Protein AF-A0ABD6E7C5-F1 (afdb_monomer_lite)

pLDDT: mean 85.45, std 11.45, range [43.0, 96.0]

Structure (mmCIF, N/CA/C/O backbone):
data_AF-A0ABD6E7C5-F1
#
_entry.id   AF-A0ABD6E7C5-F1
#
loop_
_atom_site.group_PDB
_atom_site.id
_atom_site.type_symbol
_atom_site.label_atom_id
_atom_site.label_alt_id
_atom_site.label_comp_id
_atom_site.label_asym_id
_atom_site.label_entity_id
_atom_site.label_seq_id
_atom_site.pdbx_PDB_ins_code
_atom_site.Cartn_x
_atom_site.Cartn_y
_at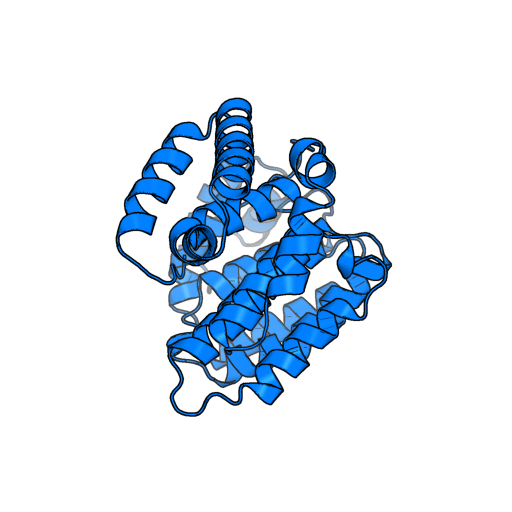om_site.Cartn_z
_atom_site.occupancy
_atom_site.B_iso_or_equiv
_atom_site.auth_seq_id
_atom_site.auth_comp_id
_atom_site.auth_asym_id
_atom_site.auth_atom_id
_atom_site.pdbx_PDB_model_num
ATOM 1 N N . MET A 1 1 ? -11.500 -7.403 33.275 1.00 66.25 1 MET A N 1
ATOM 2 C CA . MET A 1 1 ? -11.845 -7.637 31.857 1.00 66.25 1 MET A CA 1
ATOM 3 C C . MET A 1 1 ? -12.220 -6.287 31.273 1.00 66.25 1 MET A C 1
ATOM 5 O O . MET A 1 1 ? -13.078 -5.639 31.858 1.00 66.25 1 MET A O 1
ATOM 9 N N . ILE A 1 2 ? -11.518 -5.816 30.239 1.00 83.69 2 ILE A N 1
ATOM 10 C CA . ILE A 1 2 ? -11.800 -4.509 29.623 1.00 83.69 2 ILE A CA 1
ATOM 11 C C . ILE A 1 2 ? -13.129 -4.581 28.869 1.00 83.69 2 ILE A C 1
ATOM 13 O O . ILE A 1 2 ? -13.372 -5.558 28.162 1.00 83.69 2 ILE A O 1
ATOM 17 N N . GLN A 1 3 ? -14.016 -3.606 29.058 1.00 89.62 3 GLN A N 1
ATOM 18 C CA . GLN A 1 3 ? -15.333 -3.615 28.412 1.00 89.62 3 GLN A CA 1
ATOM 19 C C . GLN A 1 3 ? -15.229 -3.114 26.969 1.00 89.62 3 GLN A C 1
ATOM 21 O O . GLN A 1 3 ? -14.504 -2.162 26.701 1.00 89.62 3 GLN A O 1
ATOM 26 N N . TYR A 1 4 ? -15.993 -3.706 26.047 1.00 87.31 4 TYR A N 1
ATOM 27 C CA . TYR A 1 4 ? -15.977 -3.327 24.626 1.00 87.31 4 TYR A CA 1
ATOM 28 C C . TYR A 1 4 ? -16.257 -1.829 24.407 1.00 87.31 4 TYR A C 1
ATOM 30 O O . TYR A 1 4 ? -15.576 -1.182 23.614 1.00 87.31 4 TYR A O 1
ATOM 38 N N . GLN A 1 5 ? -17.187 -1.243 25.175 1.00 89.25 5 GLN A N 1
ATOM 39 C CA . GLN A 1 5 ? -17.447 0.199 25.091 1.00 89.25 5 GLN A CA 1
ATOM 40 C C . GLN A 1 5 ? -16.299 1.064 25.594 1.00 89.25 5 GLN A C 1
ATOM 42 O O . GLN A 1 5 ? -16.010 2.097 25.003 1.00 89.25 5 GLN A O 1
ATOM 47 N N . GLN A 1 6 ? -15.592 0.612 26.628 1.00 90.56 6 GLN A N 1
ATOM 48 C CA . GLN A 1 6 ? -14.407 1.312 27.107 1.00 90.56 6 GLN A CA 1
ATOM 49 C C . GLN A 1 6 ? -13.325 1.347 26.019 1.00 90.56 6 GLN A C 1
ATOM 51 O O . GLN A 1 6 ? -12.716 2.388 25.798 1.00 90.56 6 GLN A O 1
ATOM 56 N N . VAL A 1 7 ? -13.139 0.247 25.276 1.00 90.94 7 VAL A N 1
ATOM 57 C CA . VAL A 1 7 ? -12.218 0.223 24.127 1.00 90.94 7 VAL A CA 1
ATOM 58 C C . VAL A 1 7 ? -12.672 1.211 23.050 1.00 90.94 7 VAL A C 1
ATOM 60 O O . VAL A 1 7 ? -11.862 1.993 22.553 1.00 90.94 7 VAL A O 1
ATOM 63 N N . LYS A 1 8 ? -13.971 1.225 22.721 1.00 91.94 8 LYS A N 1
ATOM 64 C CA . LYS A 1 8 ? -14.558 2.138 21.727 1.00 91.94 8 LYS A CA 1
ATOM 65 C C . LYS A 1 8 ? -14.333 3.610 22.090 1.00 91.94 8 LYS A C 1
ATOM 67 O O . LYS A 1 8 ? -13.959 4.399 21.224 1.00 91.94 8 LYS A O 1
ATOM 72 N N . GLU A 1 9 ? -14.539 3.979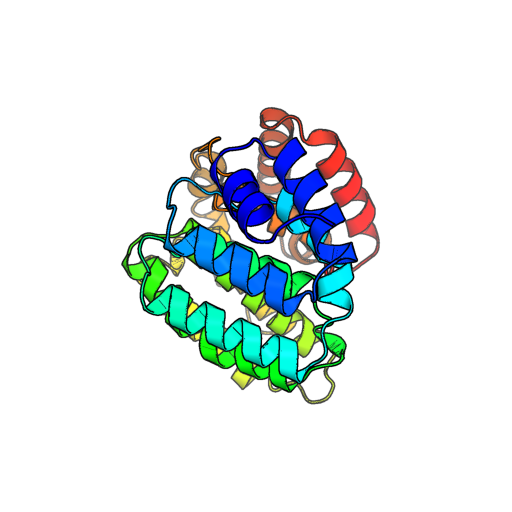 23.351 1.00 91.75 9 GLU A N 1
ATOM 73 C CA . GLU A 1 9 ? -14.336 5.344 23.852 1.00 91.75 9 GLU A CA 1
ATOM 74 C C . GLU A 1 9 ? -12.858 5.745 23.861 1.00 91.75 9 GLU A C 1
ATOM 76 O O . GLU A 1 9 ? -12.522 6.823 23.368 1.00 91.75 9 GLU A O 1
ATOM 81 N N . THR A 1 10 ? -11.963 4.866 24.328 1.00 91.19 10 THR A N 1
ATOM 82 C CA . THR A 1 10 ? -10.516 5.127 24.310 1.00 91.19 10 THR A CA 1
ATOM 83 C C . THR A 1 10 ? -9.999 5.326 22.887 1.00 91.19 10 THR A C 1
ATOM 85 O O . THR A 1 10 ? -9.254 6.269 22.628 1.00 91.19 10 THR A O 1
ATOM 88 N N . LEU A 1 11 ? -10.436 4.493 21.935 1.00 89.94 11 LEU A N 1
ATOM 89 C CA . LEU A 1 11 ? -10.052 4.643 20.529 1.00 89.94 11 LEU A CA 1
ATOM 90 C C . LEU A 1 11 ? -10.459 5.999 19.943 1.00 89.94 11 LEU A C 1
ATOM 92 O O . LEU A 1 11 ? -9.758 6.522 19.082 1.00 89.94 11 LEU A O 1
ATOM 96 N N . ARG A 1 12 ? -11.567 6.582 20.405 1.00 89.19 12 ARG A N 1
ATOM 97 C CA . ARG A 1 12 ? -12.085 7.858 19.892 1.00 89.19 12 ARG A CA 1
ATOM 98 C C . ARG A 1 12 ? -11.368 9.071 20.438 1.00 89.19 12 ARG A C 1
ATOM 100 O O . ARG A 1 12 ? -11.102 9.998 19.680 1.00 89.19 12 ARG A O 1
ATOM 107 N N . ASN A 1 13 ? -11.155 9.078 21.746 1.00 88.56 13 ASN A N 1
ATOM 108 C CA . ASN A 1 13 ? -10.950 10.321 22.479 1.00 88.56 13 ASN A CA 1
ATOM 109 C C . ASN A 1 13 ? -9.519 10.491 22.982 1.00 88.56 13 ASN A C 1
ATOM 111 O O . ASN A 1 13 ? -9.119 11.614 23.273 1.00 88.56 13 ASN A O 1
ATOM 115 N N . GLU A 1 14 ? -8.756 9.403 23.069 1.00 89.81 14 GLU A N 1
ATOM 116 C CA . GLU A 1 14 ? -7.440 9.425 23.700 1.00 89.81 14 GLU A CA 1
ATOM 117 C C . GLU A 1 14 ? -6.297 9.566 22.683 1.00 89.81 14 GLU A C 1
ATOM 119 O O . GLU A 1 14 ? -6.472 9.450 21.462 1.00 89.81 14 GLU A O 1
ATOM 124 N N . ASP A 1 15 ? -5.095 9.827 23.195 1.00 88.31 15 ASP A N 1
ATOM 125 C CA . ASP A 1 15 ? -3.871 9.859 22.396 1.00 88.31 15 ASP A CA 1
ATOM 126 C C . ASP A 1 15 ? -3.418 8.455 21.940 1.00 88.31 15 A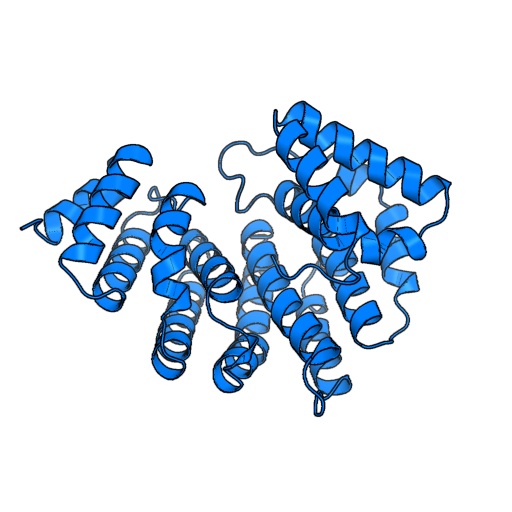SP A C 1
ATOM 128 O O . ASP A 1 15 ? -3.949 7.418 22.348 1.00 88.31 15 ASP A O 1
ATOM 132 N N . ASP A 1 16 ? -2.416 8.411 21.062 1.00 86.50 16 ASP A N 1
ATOM 133 C CA . ASP A 1 16 ? -1.900 7.158 20.505 1.00 86.50 16 ASP A CA 1
ATOM 134 C C . ASP A 1 16 ? -1.320 6.213 21.562 1.00 86.50 16 ASP A C 1
ATOM 136 O O . ASP A 1 16 ? -1.442 4.999 21.410 1.00 86.50 16 ASP A O 1
ATOM 140 N N . PHE A 1 17 ? -0.721 6.734 22.638 1.00 89.31 17 PHE A N 1
ATOM 141 C CA . PHE A 1 17 ? -0.162 5.901 23.702 1.00 89.31 17 PHE A CA 1
ATOM 142 C C . PHE A 1 17 ? -1.269 5.097 24.391 1.00 89.31 17 PHE A C 1
ATOM 144 O O . PHE A 1 17 ? -1.190 3.868 24.471 1.00 89.31 17 PHE A O 1
ATOM 151 N N . HIS A 1 18 ? -2.347 5.772 24.785 1.00 91.44 18 HIS A N 1
ATOM 152 C CA . HIS A 1 18 ? -3.490 5.136 25.432 1.00 91.44 18 HIS A CA 1
ATOM 153 C C . HIS A 1 18 ? -4.258 4.213 24.476 1.00 91.44 18 HIS A C 1
ATOM 155 O O . HIS A 1 18 ? -4.684 3.126 24.878 1.00 91.44 18 HIS A O 1
ATOM 161 N N . LYS A 1 19 ? -4.390 4.579 23.191 1.00 92.62 19 LYS A N 1
ATOM 162 C CA . LYS A 1 19 ? -4.963 3.690 22.162 1.00 92.62 19 LYS A CA 1
ATOM 163 C C . LYS A 1 19 ? -4.179 2.386 22.040 1.00 92.62 19 LYS A C 1
ATOM 165 O O . LYS A 1 19 ? -4.786 1.317 22.014 1.00 92.62 19 LYS A O 1
ATOM 170 N N . MET A 1 20 ? -2.849 2.462 21.976 1.00 91.62 20 MET A N 1
ATOM 171 C CA . MET A 1 20 ? -1.980 1.287 21.858 1.00 91.62 20 MET A CA 1
ATOM 172 C C . MET A 1 20 ? -2.075 0.376 23.086 1.00 91.62 20 MET A C 1
ATOM 174 O O . MET A 1 20 ? -2.207 -0.843 22.939 1.00 91.62 20 MET A O 1
ATOM 178 N N . GLU A 1 21 ? -2.043 0.945 24.294 1.00 90.81 21 GLU A N 1
ATOM 179 C CA . GLU A 1 21 ? -2.194 0.173 25.532 1.00 90.81 21 GLU A CA 1
ATOM 180 C C . GLU A 1 21 ? -3.561 -0.527 25.578 1.00 90.81 21 GLU A C 1
ATOM 182 O O . GLU A 1 21 ? -3.647 -1.736 25.819 1.00 90.81 21 GLU A O 1
ATOM 187 N N . CYS A 1 22 ? -4.625 0.209 25.251 1.00 92.06 22 CYS A N 1
ATOM 188 C CA . CYS A 1 22 ? -5.987 -0.306 25.221 1.00 92.06 22 CYS A CA 1
ATOM 189 C C . CYS A 1 22 ? -6.161 -1.432 24.192 1.00 92.06 22 CYS A C 1
ATOM 191 O O . CYS A 1 22 ? -6.685 -2.491 24.537 1.00 92.06 22 CYS A O 1
ATOM 193 N N . LEU A 1 23 ? -5.655 -1.266 22.965 1.00 91.75 23 LEU A N 1
ATOM 194 C CA . LEU A 1 23 ? -5.685 -2.315 21.940 1.00 91.75 23 LEU A CA 1
ATOM 195 C C . LEU A 1 23 ? -4.896 -3.553 22.362 1.00 91.75 23 LEU A C 1
ATOM 197 O O . LEU A 1 23 ? -5.373 -4.669 22.185 1.00 91.75 23 LEU A O 1
ATOM 201 N N . THR A 1 24 ? -3.727 -3.377 22.978 1.00 90.81 24 THR A N 1
ATOM 202 C CA . THR A 1 24 ? -2.912 -4.497 23.470 1.00 90.81 24 THR A CA 1
ATOM 203 C C . THR A 1 24 ? -3.651 -5.302 24.543 1.00 90.81 24 THR A C 1
ATOM 205 O O . THR A 1 24 ? -3.559 -6.530 24.582 1.00 90.81 24 THR A O 1
ATOM 208 N N . LEU A 1 25 ? -4.399 -4.632 25.423 1.00 91.00 25 LEU A N 1
ATOM 209 C CA . LEU A 1 25 ? -5.252 -5.296 26.410 1.00 91.00 25 LEU A CA 1
ATOM 210 C C . LEU A 1 25 ? -6.479 -5.948 25.762 1.00 91.00 25 LEU A C 1
ATOM 212 O O . LEU A 1 25 ? -6.845 -7.062 26.136 1.00 91.00 25 LEU A O 1
ATOM 216 N N . ALA A 1 26 ? -7.096 -5.282 24.787 1.00 92.12 26 ALA A N 1
ATOM 217 C CA . ALA A 1 26 ? -8.281 -5.770 24.095 1.00 92.12 26 ALA A CA 1
ATOM 218 C C . ALA A 1 26 ? -7.981 -7.026 23.258 1.00 92.12 26 ALA A C 1
ATOM 220 O O . ALA A 1 26 ? -8.743 -7.986 23.321 1.00 92.12 26 ALA A O 1
ATOM 221 N N . LEU A 1 27 ? -6.831 -7.086 22.580 1.00 91.12 27 LEU A N 1
ATOM 222 C CA . LEU A 1 27 ? -6.371 -8.265 21.832 1.00 91.12 27 LEU A CA 1
ATOM 223 C C . LEU A 1 27 ? -6.147 -9.504 22.715 1.00 91.12 27 LEU A C 1
ATOM 225 O O . LEU A 1 27 ? -6.232 -10.626 22.233 1.00 91.12 27 LEU A O 1
ATOM 229 N N . LYS A 1 28 ? -5.896 -9.328 24.019 1.00 91.38 28 LYS A N 1
ATOM 230 C CA . LYS A 1 28 ? -5.818 -10.450 24.976 1.00 91.38 28 LYS A CA 1
ATOM 231 C C . LYS A 1 28 ? -7.195 -10.953 25.418 1.00 91.38 28 LYS A C 1
ATOM 233 O O . LYS A 1 28 ? -7.282 -12.030 26.002 1.00 91.38 28 LYS A O 1
ATOM 238 N N . ALA A 1 29 ? -8.242 -10.155 25.222 1.00 90.31 29 ALA A N 1
ATOM 239 C CA . ALA A 1 29 ? -9.584 -10.402 25.744 1.00 90.31 29 ALA A CA 1
ATOM 240 C C . ALA A 1 29 ? -10.614 -10.757 24.659 1.00 90.31 29 ALA A C 1
ATOM 242 O O . ALA A 1 29 ? -11.603 -11.417 24.971 1.00 90.31 29 ALA A O 1
ATOM 243 N N . TYR A 1 30 ? -10.393 -10.329 23.416 1.00 90.75 30 TYR A N 1
ATOM 244 C CA . TYR A 1 30 ? -11.320 -10.472 22.294 1.00 90.75 30 TYR A CA 1
ATOM 245 C C . TYR A 1 30 ? -10.628 -11.093 21.081 1.00 90.75 30 TYR A C 1
ATOM 247 O O . TYR A 1 30 ? -9.400 -11.105 20.994 1.00 90.75 30 TYR A O 1
ATOM 255 N N . SER A 1 31 ? -11.415 -11.596 20.126 1.00 88.81 31 SER A N 1
ATOM 256 C CA . SER A 1 31 ? -10.851 -12.059 18.860 1.00 88.81 31 SER A CA 1
ATOM 257 C C . SER A 1 31 ? -10.359 -10.873 18.025 1.00 88.81 31 SER A C 1
ATOM 259 O O . SER A 1 31 ? -10.907 -9.771 18.100 1.00 88.81 31 SER A O 1
ATOM 261 N N . LEU A 1 32 ? -9.350 -11.097 17.177 1.00 88.69 32 LEU A N 1
ATOM 262 C CA . LEU A 1 32 ? -8.866 -10.071 16.250 1.00 88.69 32 LEU A CA 1
ATOM 263 C C . LEU A 1 32 ? -9.997 -9.526 15.365 1.00 88.69 32 LEU A C 1
ATOM 265 O O . LEU A 1 32 ? -10.043 -8.329 15.103 1.00 88.69 32 LEU A O 1
ATOM 269 N N . THR A 1 33 ? -10.920 -10.381 14.918 1.00 88.25 33 THR A N 1
ATOM 270 C CA . THR A 1 33 ? -12.052 -9.965 14.080 1.00 88.25 33 THR A CA 1
ATOM 271 C C . THR A 1 33 ? -12.955 -8.970 14.805 1.00 88.25 33 THR A C 1
ATOM 273 O O . THR A 1 33 ? -13.321 -7.963 14.205 1.00 88.25 33 THR A O 1
ATOM 276 N N . ASP A 1 34 ? -13.236 -9.187 16.094 1.00 90.62 34 ASP A N 1
ATOM 277 C CA . ASP A 1 34 ? -14.036 -8.254 16.900 1.00 90.62 34 ASP A CA 1
ATOM 278 C C . ASP A 1 34 ? -13.320 -6.906 17.066 1.00 90.62 34 ASP A C 1
ATOM 280 O O . ASP A 1 34 ? -13.933 -5.847 16.955 1.00 90.62 34 ASP A O 1
ATOM 284 N N . ILE A 1 35 ? -12.000 -6.928 17.282 1.00 92.25 35 ILE A N 1
ATOM 285 C CA . ILE A 1 35 ? -11.194 -5.705 17.398 1.00 92.25 35 ILE A CA 1
ATOM 286 C C . ILE A 1 35 ? -11.140 -4.939 16.073 1.00 92.25 35 ILE A C 1
ATOM 288 O O . ILE A 1 35 ? -11.260 -3.714 16.064 1.00 92.25 35 ILE A O 1
ATOM 292 N N . LEU A 1 36 ? -10.989 -5.635 14.945 1.00 91.62 36 LEU A N 1
ATOM 293 C CA . LEU A 1 36 ? -11.014 -5.012 13.622 1.00 91.62 36 LEU A CA 1
ATOM 294 C C . LEU A 1 36 ? -12.382 -4.393 13.331 1.00 91.62 36 LEU A C 1
ATOM 296 O O . LEU A 1 36 ? -12.444 -3.272 12.830 1.00 91.62 36 LEU A O 1
ATOM 300 N N . ASP A 1 37 ? -13.466 -5.077 13.691 1.00 91.19 37 ASP A N 1
ATOM 301 C CA . ASP A 1 37 ? -14.821 -4.554 13.547 1.00 91.19 37 ASP A CA 1
ATOM 302 C C . ASP A 1 37 ? -15.051 -3.307 14.405 1.00 91.19 37 ASP A C 1
ATOM 304 O O . ASP A 1 37 ? -15.617 -2.331 13.910 1.00 91.19 37 ASP A O 1
ATOM 308 N N . LEU A 1 38 ? -14.507 -3.274 15.623 1.00 92.38 38 LEU A N 1
ATOM 309 C CA . LEU A 1 38 ? -14.527 -2.086 16.470 1.00 92.38 38 LEU A CA 1
ATOM 310 C C . LEU A 1 38 ? -13.748 -0.913 15.861 1.00 92.38 38 LEU A C 1
ATOM 312 O O . LEU A 1 38 ? -14.235 0.217 15.846 1.00 92.38 38 LEU A O 1
ATOM 316 N N . ILE A 1 39 ? -12.544 -1.159 15.337 1.00 92.56 39 ILE A N 1
ATOM 317 C CA . ILE A 1 39 ? -11.729 -0.121 14.684 1.00 92.56 39 ILE A CA 1
ATOM 318 C C . ILE A 1 39 ? -12.471 0.460 13.476 1.00 92.56 39 ILE A C 1
ATOM 320 O O . ILE A 1 39 ? -12.457 1.677 13.266 1.00 92.56 39 ILE A O 1
ATOM 324 N N . ILE A 1 40 ? -13.138 -0.387 12.689 1.00 91.94 40 ILE A N 1
ATOM 325 C CA . ILE A 1 40 ? -13.965 0.035 11.553 1.00 91.94 40 ILE A CA 1
ATOM 326 C C . ILE A 1 40 ? -15.146 0.876 12.036 1.00 91.94 40 ILE A C 1
ATOM 328 O O . ILE A 1 40 ? -15.376 1.956 11.499 1.00 91.94 40 ILE A O 1
ATOM 332 N N . GLU A 1 41 ? -15.877 0.406 13.045 1.00 91.81 41 GLU A N 1
ATOM 333 C CA . GLU A 1 41 ? -17.025 1.103 13.628 1.00 91.81 41 GLU A CA 1
ATOM 334 C C . GLU A 1 41 ? -16.625 2.504 14.111 1.00 91.81 41 GLU A C 1
ATOM 336 O O . GLU A 1 41 ? -17.251 3.502 13.751 1.00 91.81 41 GLU A O 1
ATOM 341 N N . VAL A 1 42 ? -15.509 2.612 14.840 1.00 91.75 42 VAL A N 1
ATOM 342 C CA . VAL A 1 42 ? -14.955 3.902 15.269 1.00 91.75 42 VAL A CA 1
ATOM 343 C C . VAL A 1 42 ? -14.531 4.763 14.077 1.00 91.75 42 VAL A C 1
ATOM 345 O O . VAL A 1 42 ? -14.814 5.958 14.081 1.00 91.75 42 VAL A O 1
ATOM 348 N N . SER A 1 43 ? -13.914 4.178 13.048 1.00 90.88 43 SER A N 1
ATOM 349 C CA . SER A 1 43 ? -13.491 4.903 11.839 1.00 90.88 43 SER A CA 1
ATOM 350 C C . SER A 1 43 ? -14.656 5.465 11.029 1.00 90.88 43 SER A C 1
ATOM 352 O O . SER A 1 43 ? -14.511 6.508 10.399 1.00 90.88 43 SER A O 1
ATOM 354 N N . VAL A 1 44 ? -15.802 4.783 11.022 1.00 86.69 44 VAL A N 1
ATOM 355 C CA . VAL A 1 44 ? -17.005 5.244 10.318 1.00 86.69 44 VAL A CA 1
ATOM 356 C C . VAL A 1 44 ? -17.750 6.299 11.136 1.00 86.69 44 VAL A C 1
ATOM 358 O O . VAL A 1 44 ? -18.221 7.284 10.573 1.00 86.69 44 VAL A O 1
ATOM 361 N N . GLU A 1 45 ? -17.855 6.111 12.452 1.00 88.69 45 GLU A N 1
ATOM 362 C CA . GLU A 1 45 ? -18.603 7.014 13.335 1.00 88.69 45 GLU A CA 1
ATOM 363 C C . GLU A 1 45 ? -17.835 8.295 13.702 1.00 88.69 45 GLU A C 1
ATOM 365 O O . GLU A 1 45 ? -18.465 9.310 13.995 1.00 88.69 45 GLU A O 1
ATOM 370 N N . SER A 1 46 ? -16.497 8.266 13.707 1.00 86.12 46 SER A N 1
ATOM 371 C CA . SER A 1 46 ? -15.661 9.387 14.149 1.00 86.12 46 SER A CA 1
ATOM 372 C C . SER A 1 46 ? -14.591 9.754 13.114 1.00 86.12 46 SER A C 1
ATOM 374 O O . SER A 1 46 ? -13.513 9.160 13.105 1.00 86.12 46 SER A O 1
ATOM 376 N N . PRO A 1 47 ? -14.824 10.775 12.269 1.00 79.25 47 PRO A N 1
ATOM 377 C CA . PRO A 1 47 ? -13.830 11.238 11.297 1.00 79.25 47 PRO A CA 1
ATOM 378 C C . PRO A 1 47 ? -12.543 11.796 11.923 1.00 79.25 47 PRO A C 1
ATOM 380 O O . PRO A 1 47 ? -11.521 11.864 11.247 1.00 79.25 47 PRO A O 1
ATOM 383 N N . SER A 1 48 ? -12.583 12.209 13.196 1.00 81.94 48 SER A N 1
ATOM 384 C CA . SER A 1 48 ? -11.405 12.673 13.941 1.00 81.94 48 SER A CA 1
ATOM 385 C C . SER A 1 48 ? -10.510 11.530 14.421 1.00 81.94 48 SER A C 1
ATOM 387 O O . SER A 1 48 ? -9.363 11.769 14.794 1.00 81.94 48 SER A O 1
ATOM 389 N N . PHE A 1 49 ? -11.006 10.288 14.418 1.00 87.56 49 PHE A N 1
ATOM 390 C CA . PHE A 1 49 ? -10.185 9.132 14.740 1.00 87.56 49 PHE A CA 1
ATOM 391 C C . PHE A 1 49 ? -9.223 8.844 13.587 1.00 87.56 49 PHE A C 1
ATOM 393 O O . PHE A 1 49 ? -9.638 8.507 12.479 1.00 87.56 49 PHE A O 1
ATOM 400 N N . ILE A 1 50 ? -7.926 8.925 13.869 1.00 87.88 50 ILE A N 1
ATOM 401 C CA . ILE A 1 50 ? -6.859 8.641 12.911 1.00 87.88 50 ILE A CA 1
ATOM 402 C C . ILE A 1 50 ? -6.140 7.371 13.352 1.00 87.88 50 ILE A C 1
ATOM 404 O O . ILE A 1 50 ? -5.609 7.286 14.458 1.00 87.88 50 ILE A O 1
ATOM 408 N N . LEU A 1 51 ? -6.112 6.383 12.462 1.00 88.19 51 LEU A N 1
ATOM 409 C CA . LEU A 1 51 ? -5.384 5.135 12.652 1.00 88.19 51 LEU A CA 1
ATOM 410 C C . LEU A 1 51 ? -3.910 5.320 12.243 1.00 88.19 51 LEU A C 1
ATOM 412 O O . LEU A 1 51 ? -3.554 5.186 11.071 1.00 88.19 51 LEU A O 1
ATOM 416 N N . THR A 1 52 ? -3.059 5.715 13.180 1.00 88.50 52 THR A N 1
ATOM 417 C CA . THR A 1 52 ? -1.639 6.001 12.922 1.00 88.50 52 THR A CA 1
ATOM 418 C C . THR A 1 52 ? -0.809 4.720 12.756 1.00 88.50 52 THR A C 1
ATOM 420 O O . THR A 1 52 ? -1.251 3.625 13.106 1.00 88.50 52 THR A O 1
ATOM 423 N N . GLU A 1 53 ? 0.411 4.832 12.213 1.00 84.94 53 GLU A N 1
ATOM 424 C CA . GLU A 1 53 ? 1.313 3.673 12.042 1.00 84.94 53 GLU A CA 1
ATOM 425 C C . GLU A 1 53 ? 1.686 3.036 13.395 1.00 84.94 53 GLU A C 1
ATOM 427 O O . GLU A 1 53 ? 1.801 1.816 13.490 1.00 84.94 53 GLU A O 1
ATOM 432 N N . SER A 1 54 ? 1.820 3.837 14.460 1.00 86.06 54 SER A N 1
ATOM 433 C CA . SER A 1 54 ? 2.063 3.353 15.827 1.00 86.06 54 SER A CA 1
ATOM 434 C C . SER A 1 54 ? 0.915 2.464 16.309 1.00 86.06 54 SER A C 1
ATOM 436 O O . SER A 1 54 ? 1.151 1.334 16.731 1.00 86.06 54 SER A O 1
ATOM 438 N N . VAL A 1 55 ? -0.330 2.917 16.148 1.00 87.25 55 VAL A N 1
ATOM 439 C CA . VAL A 1 55 ? -1.525 2.138 16.500 1.00 87.25 55 VAL A CA 1
ATOM 440 C C . VAL A 1 55 ? -1.642 0.872 15.642 1.00 87.25 55 VAL A C 1
ATOM 442 O O . VAL A 1 55 ? -1.907 -0.207 16.172 1.00 87.25 55 VAL A O 1
ATOM 445 N N . LEU A 1 56 ? -1.387 0.965 14.332 1.00 88.94 56 LEU A N 1
ATOM 446 C CA . LEU A 1 56 ? -1.384 -0.195 13.432 1.00 88.94 56 LEU A CA 1
ATOM 447 C C . LEU A 1 56 ? -0.338 -1.237 13.828 1.00 88.94 56 LEU A C 1
ATOM 449 O O . LEU A 1 56 ? -0.611 -2.434 13.760 1.00 88.94 56 LEU A O 1
ATOM 453 N N . SER A 1 57 ? 0.837 -0.804 14.289 1.00 87.75 57 SER A N 1
ATOM 454 C CA . SER A 1 57 ? 1.932 -1.706 14.654 1.00 87.75 57 SER A CA 1
ATOM 455 C C . SER A 1 57 ? 1.555 -2.706 15.754 1.00 87.75 57 SER A C 1
ATOM 457 O O . SER A 1 57 ? 2.040 -3.839 15.725 1.00 87.75 57 SER A O 1
ATOM 459 N N . CYS A 1 58 ? 0.615 -2.354 16.643 1.00 87.75 58 CYS A N 1
ATOM 460 C CA . CYS A 1 58 ? 0.058 -3.264 17.649 1.00 87.75 58 CYS A CA 1
ATOM 461 C C . CYS A 1 58 ? -0.675 -4.465 17.035 1.00 87.75 58 CYS A C 1
ATOM 463 O O . CYS A 1 58 ? -0.790 -5.504 17.677 1.00 87.75 58 CYS A O 1
ATOM 465 N N . LEU A 1 59 ? -1.164 -4.338 15.800 1.00 88.88 59 LEU A N 1
ATOM 466 C CA . LEU A 1 59 ? -1.882 -5.394 15.091 1.00 88.88 59 LEU A CA 1
ATOM 467 C C . LEU A 1 59 ? -0.945 -6.267 14.240 1.00 88.88 59 LEU A C 1
ATOM 469 O O . LEU A 1 59 ? -1.382 -7.292 13.725 1.00 88.88 59 LEU A O 1
ATOM 473 N N . LYS A 1 60 ? 0.335 -5.897 14.068 1.00 87.81 60 LYS A N 1
ATOM 474 C CA . LYS A 1 60 ? 1.241 -6.535 13.091 1.00 87.81 60 LYS A CA 1
ATOM 475 C C . LYS A 1 60 ? 1.318 -8.054 13.248 1.00 87.81 60 LYS A C 1
ATOM 477 O O . LYS A 1 60 ? 1.199 -8.786 12.267 1.00 87.81 60 LYS A O 1
ATOM 482 N N . THR A 1 61 ? 1.533 -8.521 14.476 1.00 86.38 61 THR A N 1
ATOM 483 C CA . THR A 1 61 ? 1.648 -9.952 14.791 1.00 86.38 61 THR A CA 1
ATOM 484 C C . THR A 1 61 ? 0.343 -10.686 14.528 1.00 86.38 61 THR A C 1
ATOM 486 O O . THR A 1 61 ? 0.357 -11.775 13.968 1.00 86.38 61 THR A O 1
ATOM 489 N N . GLU A 1 62 ? -0.781 -10.061 14.861 1.00 86.81 62 GLU A N 1
ATOM 490 C CA . GLU A 1 62 ? -2.113 -10.635 14.688 1.00 86.81 62 GLU A CA 1
ATOM 491 C C . GLU A 1 62 ? -2.480 -10.772 13.206 1.00 86.81 62 GLU A C 1
ATOM 493 O O . GLU A 1 62 ? -2.992 -11.804 12.774 1.00 86.81 62 GLU A O 1
ATOM 498 N N . PHE A 1 63 ? -2.129 -9.775 12.389 1.00 85.06 63 PHE A N 1
ATOM 499 C CA . PHE A 1 63 ? -2.289 -9.850 10.937 1.00 85.06 63 PHE A CA 1
ATOM 500 C C . PHE A 1 63 ? -1.438 -10.953 10.302 1.00 85.06 63 PHE A C 1
ATOM 502 O O . PHE A 1 63 ? -1.906 -11.624 9.383 1.00 85.06 63 PHE A O 1
ATOM 509 N N . ALA A 1 64 ? -0.220 -11.181 10.796 1.00 83.31 64 ALA A N 1
ATOM 510 C CA . ALA A 1 64 ? 0.635 -12.257 10.297 1.00 83.31 64 ALA A CA 1
ATOM 511 C C . ALA A 1 64 ? 0.039 -13.657 10.544 1.00 83.31 64 ALA A C 1
ATOM 513 O O . ALA A 1 64 ? 0.368 -14.602 9.827 1.00 83.31 64 ALA A O 1
ATOM 514 N N . LEU A 1 65 ? -0.854 -13.783 11.532 1.00 83.88 65 LEU A N 1
ATOM 515 C CA . LEU A 1 65 ? -1.536 -15.025 11.900 1.00 83.88 65 LEU A CA 1
ATOM 516 C C . LEU A 1 65 ? -2.917 -15.183 11.241 1.00 83.88 65 LEU A C 1
ATOM 518 O O . LEU A 1 65 ? -3.560 -16.221 11.420 1.00 83.88 65 LEU A O 1
ATOM 522 N N . LEU A 1 66 ? -3.389 -14.192 10.475 1.00 83.25 66 LEU A N 1
ATOM 523 C CA . LEU A 1 66 ? -4.690 -14.268 9.813 1.00 83.25 66 LEU A CA 1
ATOM 524 C C . LEU A 1 66 ? -4.741 -15.418 8.803 1.00 83.25 66 LEU A C 1
ATOM 526 O O . LEU A 1 66 ? -3.963 -15.494 7.850 1.00 83.25 66 LEU A O 1
ATOM 530 N N . GLY A 1 67 ? -5.745 -16.280 8.974 1.00 82.81 67 GLY A N 1
ATOM 531 C CA . GLY A 1 67 ? -6.088 -17.303 7.998 1.00 82.81 67 GLY A CA 1
ATOM 532 C C . GLY A 1 67 ? -6.517 -16.697 6.660 1.00 82.81 67 GLY A C 1
ATOM 533 O O . GLY A 1 67 ? -7.079 -15.601 6.594 1.00 82.81 67 GLY A O 1
ATOM 534 N N . ALA A 1 68 ? -6.283 -17.447 5.584 1.00 79.94 68 ALA A N 1
ATOM 535 C CA . ALA A 1 68 ? -6.441 -16.949 4.225 1.00 79.94 68 ALA A CA 1
ATOM 536 C C . ALA A 1 68 ? -7.850 -16.431 3.895 1.00 79.94 68 ALA A C 1
ATOM 538 O O . ALA A 1 68 ? -7.997 -15.355 3.314 1.00 79.94 68 ALA A O 1
ATOM 539 N N . GLU A 1 69 ? -8.873 -17.190 4.284 1.00 87.06 69 GLU A N 1
ATOM 540 C CA . GLU A 1 69 ? -10.280 -16.838 4.070 1.00 87.06 69 GLU A CA 1
ATOM 541 C C . GLU A 1 69 ? -10.693 -15.626 4.912 1.00 87.06 69 GLU A C 1
ATOM 543 O O . GLU A 1 69 ? -11.370 -14.729 4.411 1.00 87.06 69 GLU A O 1
ATOM 548 N N . THR A 1 70 ? -10.240 -15.560 6.167 1.00 87.62 70 THR A N 1
ATOM 549 C CA . THR A 1 70 ? -10.530 -14.439 7.070 1.00 87.62 70 THR A CA 1
ATOM 550 C C . THR A 1 70 ? -9.936 -13.144 6.535 1.00 87.62 70 THR A C 1
ATOM 552 O O . THR A 1 70 ? -10.642 -12.141 6.470 1.00 87.62 70 THR A O 1
ATOM 555 N N . ALA A 1 71 ? -8.678 -13.171 6.080 1.00 87.38 71 ALA A N 1
ATOM 556 C CA . ALA A 1 71 ? -8.043 -12.011 5.465 1.00 87.38 71 ALA A CA 1
ATOM 557 C C . ALA A 1 71 ? -8.868 -11.514 4.267 1.00 87.38 71 ALA A C 1
ATOM 559 O O . ALA A 1 71 ? -9.291 -10.358 4.252 1.00 87.38 71 ALA A O 1
ATOM 560 N N . VAL A 1 72 ? -9.185 -12.402 3.314 1.00 90.75 72 VAL A N 1
ATOM 561 C CA . VAL A 1 72 ? -9.987 -12.069 2.120 1.00 90.75 72 VAL A CA 1
ATOM 562 C C . VAL A 1 72 ? -11.357 -11.501 2.498 1.00 90.75 72 VAL A C 1
ATOM 564 O O . VAL A 1 72 ? -11.794 -10.513 1.905 1.00 90.75 72 VAL A O 1
ATOM 567 N N . HIS A 1 73 ? -12.034 -12.098 3.481 1.00 90.94 73 HIS A N 1
ATOM 568 C CA . HIS A 1 73 ? -13.331 -11.628 3.954 1.00 90.94 73 HIS A CA 1
ATOM 569 C C . HIS A 1 73 ? -13.248 -10.209 4.534 1.00 90.94 73 HIS A C 1
ATOM 571 O O . HIS A 1 73 ? -13.999 -9.327 4.110 1.00 90.94 73 HIS A O 1
ATOM 577 N N . CYS A 1 74 ? -12.308 -9.975 5.454 1.00 90.56 74 CYS A N 1
ATOM 578 C CA . CYS A 1 74 ? -12.080 -8.669 6.067 1.00 90.56 74 CYS A CA 1
ATOM 579 C C . CYS A 1 74 ? -11.737 -7.606 5.016 1.00 90.56 74 CYS A C 1
ATOM 581 O O . CYS A 1 74 ? -12.350 -6.544 4.993 1.00 90.56 74 CYS A O 1
ATOM 583 N N . PHE A 1 75 ? -10.840 -7.913 4.081 1.00 92.75 75 PHE A N 1
ATOM 584 C CA . PHE A 1 75 ? -10.473 -6.994 3.005 1.00 92.75 75 PHE A CA 1
ATOM 585 C C . PHE A 1 75 ? -11.647 -6.616 2.116 1.00 92.75 75 PHE A C 1
ATOM 587 O O . PHE A 1 75 ? -11.887 -5.432 1.903 1.00 92.75 75 PHE A O 1
ATOM 594 N N . LYS A 1 76 ? -12.442 -7.589 1.657 1.00 93.50 76 LYS A N 1
ATOM 595 C CA . LYS A 1 76 ? -13.640 -7.293 0.858 1.00 93.50 76 LYS A CA 1
ATOM 596 C C . LYS A 1 76 ? -14.642 -6.435 1.628 1.00 93.50 76 LYS A C 1
ATOM 598 O O . LYS A 1 76 ? -15.277 -5.563 1.038 1.00 93.50 76 LYS A O 1
ATOM 603 N N . LYS A 1 77 ? -14.776 -6.648 2.941 1.00 94.25 77 LYS A N 1
ATOM 604 C CA . LYS A 1 77 ? -15.586 -5.787 3.814 1.00 94.25 77 LYS A CA 1
ATOM 605 C C . LYS A 1 77 ? -15.030 -4.357 3.847 1.00 94.25 77 LYS A C 1
ATOM 607 O O . LYS A 1 77 ? -15.800 -3.419 3.662 1.00 94.25 77 LYS A O 1
ATOM 612 N N . TRP A 1 78 ? -13.719 -4.181 4.017 1.00 94.75 78 TRP A N 1
ATOM 613 C CA . TRP A 1 78 ? -13.075 -2.861 4.044 1.00 94.75 78 TRP A CA 1
ATOM 614 C C . TRP A 1 78 ? -13.185 -2.115 2.721 1.00 94.75 78 TRP A C 1
ATOM 616 O O . TRP A 1 78 ? -13.490 -0.927 2.741 1.00 94.75 78 TRP A O 1
ATOM 626 N N . ILE A 1 79 ? -13.007 -2.803 1.589 1.00 95.56 79 ILE A N 1
ATOM 627 C CA . ILE A 1 79 ? -13.182 -2.214 0.257 1.00 95.56 79 ILE A CA 1
ATOM 628 C C . ILE A 1 79 ? -14.604 -1.684 0.094 1.00 95.56 79 ILE A C 1
ATOM 630 O O . ILE A 1 79 ? -14.774 -0.499 -0.168 1.00 95.56 79 ILE A O 1
ATOM 634 N N . ARG A 1 80 ? -15.626 -2.507 0.358 1.00 95.44 80 ARG A N 1
ATOM 635 C CA . ARG A 1 80 ? -17.033 -2.083 0.236 1.00 95.44 80 ARG A CA 1
ATOM 636 C C . ARG A 1 80 ? -17.360 -0.875 1.111 1.00 95.44 80 ARG A C 1
ATOM 638 O O . ARG A 1 80 ? -18.077 0.025 0.685 1.00 95.44 80 ARG A O 1
ATOM 645 N N . LEU A 1 81 ? -16.840 -0.846 2.338 1.00 94.50 81 LEU A N 1
ATOM 646 C CA . LEU A 1 81 ? -17.033 0.284 3.248 1.00 94.50 81 LEU A CA 1
ATOM 647 C C . LEU A 1 81 ? -16.295 1.542 2.770 1.00 94.50 81 LEU A C 1
ATOM 649 O O . LEU A 1 81 ? -16.832 2.643 2.875 1.00 94.50 81 LEU A O 1
ATOM 653 N N . ALA A 1 82 ? -15.091 1.388 2.217 1.00 94.81 82 ALA A N 1
ATOM 654 C CA . ALA A 1 82 ? -14.317 2.491 1.661 1.00 94.81 82 ALA A CA 1
ATOM 655 C C . ALA A 1 82 ? -14.990 3.077 0.412 1.00 94.81 82 ALA A C 1
ATOM 657 O O . ALA A 1 82 ? -15.045 4.295 0.270 1.00 94.81 82 ALA A O 1
ATOM 658 N N . GLU A 1 83 ? -15.547 2.229 -0.452 1.00 95.00 83 GLU A N 1
ATOM 659 C CA . GLU A 1 83 ? -16.325 2.634 -1.626 1.00 95.00 83 GLU A CA 1
ATOM 660 C C . GLU A 1 83 ? -17.626 3.345 -1.240 1.00 95.00 83 GLU A C 1
ATOM 662 O O . GLU A 1 83 ? -17.986 4.349 -1.851 1.00 95.00 83 GLU A O 1
ATOM 667 N N . ALA A 1 84 ? -18.307 2.877 -0.191 1.00 93.69 84 ALA A N 1
ATOM 668 C CA . ALA A 1 84 ? -19.512 3.525 0.320 1.00 93.69 84 ALA A CA 1
ATOM 669 C C . ALA A 1 84 ? -19.234 4.900 0.960 1.00 93.69 84 ALA A C 1
ATOM 671 O O . ALA A 1 84 ? -20.137 5.733 1.034 1.00 93.69 84 ALA A O 1
ATOM 672 N N . ASN A 1 85 ? -18.002 5.155 1.419 1.00 91.81 85 ASN A N 1
ATOM 673 C CA . ASN A 1 85 ? -17.627 6.380 2.130 1.00 91.81 85 ASN A CA 1
ATOM 674 C C . ASN A 1 85 ? -16.270 6.941 1.666 1.00 91.81 85 ASN A C 1
ATOM 676 O O . ASN A 1 85 ? -15.366 7.185 2.468 1.00 91.81 85 ASN A O 1
ATOM 680 N N . LEU A 1 86 ? -16.126 7.173 0.355 1.00 92.56 86 LEU A N 1
ATOM 681 C CA . LEU A 1 86 ? -14.857 7.574 -0.277 1.00 92.56 86 LEU A CA 1
ATOM 682 C C . LEU A 1 86 ? -14.195 8.815 0.344 1.00 92.56 86 LEU A C 1
ATOM 684 O O . LEU A 1 86 ? -12.971 8.929 0.345 1.00 92.56 86 LEU A O 1
ATOM 688 N N . LEU A 1 87 ? -14.981 9.770 0.852 1.00 89.44 87 LEU A N 1
ATOM 689 C CA . LEU A 1 87 ? -14.441 11.005 1.429 1.00 89.44 87 LEU A CA 1
ATOM 690 C C . LEU A 1 87 ? -13.734 10.774 2.770 1.00 89.44 87 LEU A C 1
ATOM 692 O O . LEU A 1 87 ? -12.779 11.498 3.063 1.00 89.44 87 LEU A O 1
ATOM 696 N N . ASN A 1 88 ? -14.166 9.757 3.524 1.00 88.75 88 ASN A N 1
ATOM 697 C CA . ASN A 1 88 ? -13.695 9.435 4.873 1.00 88.75 88 ASN A CA 1
ATOM 698 C C . ASN A 1 88 ? -13.076 8.027 4.961 1.00 88.75 88 ASN A C 1
ATOM 700 O O . ASN A 1 88 ? -12.983 7.441 6.034 1.00 88.75 88 ASN A O 1
ATOM 704 N N . SER A 1 89 ? -12.612 7.467 3.842 1.00 93.06 89 SER A N 1
ATOM 705 C CA . SER A 1 89 ? -12.043 6.114 3.780 1.00 93.06 89 SER A CA 1
ATOM 706 C C . SER A 1 89 ? -10.574 6.024 4.221 1.00 93.06 89 SER A C 1
ATOM 708 O O . SER A 1 89 ? -9.931 4.991 4.027 1.00 93.06 89 SER A O 1
ATOM 710 N N . ARG A 1 90 ? -10.032 7.083 4.839 1.00 92.75 90 ARG A N 1
ATOM 711 C CA . ARG A 1 90 ? -8.623 7.212 5.246 1.00 92.75 90 ARG A CA 1
ATOM 712 C C . ARG A 1 90 ? -8.129 6.012 6.057 1.00 92.75 90 ARG A C 1
ATOM 714 O O . ARG A 1 90 ? -7.157 5.369 5.668 1.00 92.75 90 ARG A O 1
ATOM 721 N N . ASN A 1 91 ? -8.811 5.689 7.159 1.00 93.50 91 ASN A N 1
ATOM 722 C CA . ASN A 1 91 ? -8.397 4.594 8.045 1.00 93.50 91 ASN A CA 1
ATOM 723 C C . ASN A 1 91 ? -8.534 3.231 7.370 1.00 93.50 91 ASN A C 1
ATOM 725 O O . ASN A 1 91 ? -7.697 2.365 7.591 1.00 93.50 91 ASN A O 1
ATOM 729 N N . LEU A 1 92 ? -9.546 3.055 6.515 1.00 94.75 92 LEU A N 1
ATOM 730 C CA . LEU A 1 92 ? -9.726 1.821 5.755 1.00 94.75 92 LEU A CA 1
ATOM 731 C C . LEU A 1 92 ? -8.582 1.624 4.753 1.00 94.75 92 LEU A C 1
ATOM 733 O O . LEU A 1 92 ? -8.050 0.525 4.661 1.00 94.75 92 LEU A O 1
ATOM 737 N N . CYS A 1 93 ? -8.141 2.683 4.066 1.00 95.06 93 CYS A N 1
ATOM 738 C CA . CYS A 1 93 ? -6.989 2.614 3.162 1.00 95.06 93 CYS A CA 1
ATOM 739 C C . CYS A 1 93 ? -5.688 2.296 3.915 1.00 95.06 93 CYS A C 1
ATOM 741 O O . CYS A 1 93 ? -4.902 1.476 3.446 1.00 95.06 93 CYS A O 1
ATOM 743 N N . ALA A 1 94 ? -5.479 2.897 5.092 1.00 93.12 94 ALA A N 1
ATOM 744 C CA . ALA A 1 94 ? -4.330 2.597 5.949 1.00 93.12 94 ALA A CA 1
ATOM 745 C C . ALA A 1 94 ? -4.355 1.148 6.464 1.00 93.12 94 ALA A C 1
ATOM 747 O O . ALA A 1 94 ? -3.335 0.465 6.436 1.00 93.12 94 ALA A O 1
ATOM 748 N N . LEU A 1 95 ? -5.528 0.656 6.872 1.00 93.06 95 LEU A N 1
ATOM 749 C CA . LEU A 1 95 ? -5.713 -0.720 7.324 1.00 93.06 95 LEU A CA 1
ATOM 750 C C . LEU A 1 95 ? -5.468 -1.725 6.195 1.00 93.06 95 LEU A C 1
ATOM 752 O O . LEU A 1 95 ? -4.816 -2.739 6.418 1.00 93.06 95 LEU A O 1
ATOM 756 N N . ILE A 1 96 ? -5.949 -1.432 4.983 1.00 94.00 96 ILE A N 1
ATOM 757 C CA . ILE A 1 96 ? -5.694 -2.243 3.789 1.00 94.00 96 ILE A CA 1
ATOM 758 C C . ILE A 1 96 ? -4.192 -2.320 3.501 1.00 94.00 96 ILE A C 1
ATOM 760 O O . ILE A 1 96 ? -3.666 -3.424 3.385 1.00 94.00 96 ILE A O 1
ATOM 764 N N . ASP A 1 97 ? -3.495 -1.184 3.430 1.00 92.88 97 ASP A N 1
ATOM 765 C CA . ASP A 1 97 ? -2.049 -1.169 3.173 1.00 92.88 97 ASP A CA 1
ATOM 766 C C . ASP A 1 97 ? -1.267 -1.934 4.238 1.00 92.88 97 ASP A C 1
ATOM 768 O O . ASP A 1 97 ? -0.414 -2.767 3.923 1.00 92.88 97 ASP A O 1
ATOM 772 N N . PHE A 1 98 ? -1.623 -1.733 5.503 1.00 90.56 98 PHE A N 1
ATOM 773 C CA . PHE A 1 98 ? -1.007 -2.449 6.606 1.00 90.56 98 PHE A CA 1
ATOM 774 C C . PHE A 1 98 ? -1.263 -3.960 6.549 1.00 90.56 98 PHE A C 1
ATOM 776 O O . PHE A 1 98 ? -0.349 -4.756 6.779 1.00 90.56 98 PHE A O 1
ATOM 783 N N . ALA A 1 99 ? -2.487 -4.367 6.207 1.00 89.81 99 ALA A N 1
ATOM 784 C CA . ALA A 1 99 ? -2.858 -5.766 6.049 1.00 89.81 99 ALA A CA 1
ATOM 785 C C . ALA A 1 99 ? -2.063 -6.433 4.928 1.00 89.81 99 ALA A C 1
ATOM 787 O O . ALA A 1 99 ? -1.561 -7.537 5.111 1.00 89.81 99 ALA A O 1
ATOM 788 N N . VAL A 1 100 ? -1.912 -5.765 3.784 1.00 89.94 100 VAL A N 1
ATOM 789 C CA . VAL A 1 100 ? -1.159 -6.300 2.642 1.00 89.94 100 VAL A CA 1
ATOM 790 C C . VAL A 1 100 ? 0.316 -6.497 2.986 1.00 89.94 100 VAL A C 1
ATOM 792 O O . VAL A 1 100 ? 0.889 -7.508 2.590 1.00 89.94 100 VAL A O 1
ATOM 795 N N . ARG A 1 101 ? 0.911 -5.589 3.768 1.00 85.31 101 ARG A N 1
ATOM 796 C CA . ARG A 1 101 ? 2.291 -5.724 4.265 1.00 85.31 101 ARG A CA 1
ATOM 797 C C . ARG A 1 101 ? 2.455 -6.809 5.335 1.00 85.31 101 ARG A C 1
ATOM 799 O O . ARG A 1 101 ? 3.528 -7.386 5.465 1.00 85.31 101 ARG A O 1
ATOM 806 N N . SER A 1 102 ? 1.416 -7.064 6.129 1.00 84.31 102 SER A N 1
ATOM 807 C CA . SER A 1 102 ? 1.519 -7.905 7.332 1.00 84.31 102 SER A CA 1
ATOM 808 C C . SER A 1 102 ? 1.037 -9.343 7.130 1.00 84.31 102 SER A C 1
ATOM 810 O O . SER A 1 102 ? 1.590 -10.266 7.724 1.00 84.31 102 SER A O 1
ATOM 812 N N . VAL A 1 103 ? 0.011 -9.556 6.304 1.00 77.75 103 VAL A N 1
ATOM 813 C CA . VAL A 1 103 ? -0.482 -10.894 5.955 1.00 77.75 103 VAL A CA 1
ATOM 814 C C . VAL A 1 103 ? 0.510 -11.531 4.995 1.00 77.75 103 VAL A C 1
ATOM 816 O O . VAL A 1 103 ? 0.949 -10.893 4.041 1.00 77.75 103 VAL A O 1
ATOM 819 N N . SER A 1 104 ? 0.827 -12.811 5.200 1.00 77.00 104 SER A N 1
ATOM 820 C CA . SER A 1 104 ? 1.699 -13.547 4.283 1.00 77.00 104 SER A CA 1
ATOM 821 C C . SER A 1 104 ? 1.093 -13.604 2.877 1.00 77.00 104 SER A C 1
ATOM 823 O O . SER A 1 104 ? 0.279 -14.471 2.547 1.00 77.00 104 SER A O 1
ATOM 825 N N . VAL A 1 105 ? 1.540 -12.681 2.023 1.00 68.81 105 VAL A N 1
ATOM 826 C CA . VAL A 1 105 ? 1.221 -12.631 0.591 1.00 68.81 105 VAL A CA 1
ATOM 827 C C . VAL A 1 105 ? 1.691 -13.915 -0.100 1.00 68.81 105 VAL A C 1
ATOM 829 O O . VAL A 1 105 ? 1.090 -14.343 -1.086 1.00 68.81 105 VAL A O 1
ATOM 832 N N . MET A 1 106 ? 2.704 -14.584 0.463 1.00 64.12 106 MET A N 1
ATOM 833 C CA . MET A 1 106 ? 3.328 -15.764 -0.124 1.00 64.12 106 MET A CA 1
ATOM 834 C C . MET A 1 106 ? 2.392 -16.969 -0.222 1.00 64.12 106 MET A C 1
ATOM 836 O O . MET A 1 106 ? 2.268 -17.596 -1.273 1.00 64.12 106 MET A O 1
ATOM 840 N N . GLY A 1 107 ? 1.677 -17.269 0.860 1.00 71.00 107 GLY A N 1
ATOM 841 C CA . GLY A 1 107 ? 0.894 -18.501 0.966 1.00 71.00 107 GLY A CA 1
ATOM 842 C C . GLY A 1 107 ? -0.522 -18.429 0.393 1.00 71.00 107 GLY A C 1
ATOM 843 O O . GLY A 1 107 ? -1.219 -19.440 0.400 1.00 71.00 107 GLY A O 1
ATOM 844 N N . ASN A 1 108 ? -0.988 -17.261 -0.062 1.00 83.12 108 ASN A N 1
ATOM 845 C CA . ASN A 1 108 ? -2.419 -17.034 -0.259 1.00 83.12 108 ASN A CA 1
ATOM 846 C C . ASN A 1 108 ? -2.770 -16.455 -1.639 1.00 83.12 108 ASN A C 1
ATOM 848 O O . ASN A 1 108 ? -2.922 -15.248 -1.816 1.00 83.12 108 ASN A O 1
ATOM 852 N N . ALA A 1 109 ? -2.974 -17.340 -2.618 1.00 87.75 109 ALA A N 1
ATOM 853 C CA . ALA A 1 109 ? -3.367 -16.951 -3.974 1.00 87.75 109 ALA A CA 1
ATOM 854 C C . ALA A 1 109 ? -4.728 -16.231 -4.033 1.00 87.75 109 ALA A C 1
ATOM 856 O O . ALA A 1 109 ? -4.897 -15.306 -4.824 1.00 87.75 109 ALA A O 1
ATOM 857 N N . LYS A 1 110 ? -5.692 -16.602 -3.173 1.00 89.38 110 LYS A N 1
ATOM 858 C CA . LYS A 1 110 ? -7.005 -15.931 -3.114 1.00 89.38 110 LYS A CA 1
ATOM 859 C C . LYS A 1 110 ? -6.882 -14.484 -2.638 1.00 89.38 110 LYS A C 1
ATOM 861 O O . LYS A 1 110 ? -7.559 -13.612 -3.170 1.00 89.38 110 LYS A O 1
ATOM 866 N N . TRP A 1 111 ? -6.006 -14.231 -1.668 1.00 89.25 111 TRP A N 1
ATOM 867 C CA . TRP A 1 111 ? -5.675 -12.887 -1.192 1.00 89.25 111 TRP A CA 1
ATOM 868 C C . TRP A 1 111 ? -5.048 -12.031 -2.278 1.00 89.25 111 TRP A C 1
ATOM 870 O O . TRP A 1 111 ? -5.543 -10.942 -2.551 1.00 89.25 111 TRP A O 1
ATOM 880 N N . ARG A 1 112 ? -4.022 -12.555 -2.958 1.00 91.00 112 ARG A N 1
ATOM 881 C CA . ARG A 1 112 ? -3.380 -11.847 -4.071 1.00 91.00 112 ARG A CA 1
ATOM 882 C C . ARG A 1 112 ? -4.365 -11.535 -5.191 1.00 91.00 112 ARG A C 1
ATOM 884 O O . ARG A 1 112 ? -4.436 -10.395 -5.636 1.00 91.00 112 ARG A O 1
ATOM 891 N N . SER A 1 113 ? -5.181 -12.516 -5.576 1.00 92.00 113 SER A N 1
ATOM 892 C CA . SER A 1 113 ? -6.240 -12.333 -6.569 1.00 92.00 113 SER A CA 1
ATOM 893 C C . SER A 1 113 ? -7.230 -11.243 -6.148 1.00 92.00 113 SER A C 1
ATOM 895 O O . SER A 1 113 ? -7.467 -10.329 -6.929 1.00 92.00 113 SER A O 1
ATOM 897 N N . ALA A 1 114 ? -7.729 -11.267 -4.905 1.00 92.94 114 ALA A N 1
ATOM 898 C CA . ALA A 1 114 ? -8.642 -10.240 -4.401 1.00 92.94 114 ALA A CA 1
ATOM 899 C C . ALA A 1 114 ? -8.016 -8.835 -4.428 1.00 92.94 114 ALA A C 1
ATOM 901 O O . ALA A 1 114 ? -8.678 -7.875 -4.811 1.00 92.94 114 ALA A O 1
ATOM 902 N N . ILE A 1 115 ? -6.737 -8.699 -4.071 1.00 93.88 115 ILE A N 1
ATOM 903 C CA . ILE A 1 115 ? -6.029 -7.414 -4.134 1.00 93.88 115 ILE A CA 1
ATOM 904 C C . ILE A 1 115 ? -5.948 -6.906 -5.576 1.00 93.88 115 ILE A C 1
ATOM 906 O O . ILE A 1 115 ? -6.285 -5.749 -5.831 1.00 93.88 115 ILE A O 1
ATOM 910 N N . ARG A 1 116 ? -5.544 -7.771 -6.518 1.00 93.69 116 ARG A N 1
ATOM 911 C CA . ARG A 1 116 ? -5.425 -7.421 -7.942 1.00 93.69 116 ARG A CA 1
ATOM 912 C C . ARG A 1 116 ? -6.766 -7.017 -8.555 1.00 93.69 116 ARG A C 1
ATOM 914 O O . ARG A 1 116 ? -6.807 -6.109 -9.377 1.00 93.69 116 ARG A O 1
ATOM 921 N N . THR A 1 117 ? -7.865 -7.644 -8.143 1.00 93.12 117 THR A N 1
ATOM 922 C CA . THR A 1 117 ? -9.189 -7.342 -8.702 1.00 93.12 117 THR A CA 1
ATOM 923 C C . THR A 1 117 ? -9.849 -6.121 -8.071 1.00 93.12 117 THR A C 1
ATOM 925 O O . THR A 1 117 ? -10.455 -5.329 -8.780 1.00 93.12 117 THR A O 1
ATOM 928 N N . GLU A 1 118 ? -9.758 -5.954 -6.751 1.00 94.19 118 GLU A N 1
ATOM 929 C CA . GLU A 1 118 ? -10.583 -4.973 -6.028 1.00 94.19 118 GLU A CA 1
ATOM 930 C C . GLU A 1 118 ? -9.881 -3.605 -5.885 1.00 94.19 118 GLU A C 1
ATOM 932 O O . GLU A 1 118 ? -10.523 -2.559 -6.001 1.00 94.19 118 GLU A O 1
ATOM 937 N N . LEU A 1 119 ? -8.553 -3.570 -5.669 1.00 95.38 119 LEU A N 1
ATOM 938 C CA . LEU A 1 119 ? -7.835 -2.306 -5.425 1.00 95.38 119 LEU A CA 1
ATOM 939 C C . LEU A 1 119 ? -7.882 -1.297 -6.578 1.00 95.38 119 LEU A C 1
ATOM 941 O O . LEU A 1 119 ? -8.021 -0.104 -6.285 1.00 95.38 119 LEU A O 1
ATOM 945 N N . PRO A 1 120 ? -7.764 -1.699 -7.859 1.00 95.38 120 PRO A N 1
ATOM 946 C CA . PRO A 1 120 ? -7.730 -0.732 -8.952 1.00 95.38 120 PRO A CA 1
ATOM 947 C C . PRO A 1 120 ? -8.982 0.145 -9.040 1.00 95.38 120 PRO A C 1
ATOM 949 O O . PRO A 1 120 ? -8.884 1.343 -9.320 1.00 95.38 120 PRO A O 1
ATOM 952 N N . HIS A 1 121 ? -10.153 -0.421 -8.747 1.00 93.62 121 HIS A N 1
ATOM 953 C CA . HIS A 1 121 ? -11.420 0.306 -8.772 1.00 93.62 121 HIS A CA 1
ATOM 954 C C . HIS A 1 121 ? -11.475 1.381 -7.681 1.00 93.62 121 HIS A C 1
ATOM 956 O O . HIS A 1 121 ? -11.695 2.559 -7.986 1.00 93.62 121 HIS A O 1
ATOM 962 N N . LEU A 1 122 ? -11.182 1.004 -6.432 1.00 95.69 122 LEU A N 1
ATOM 963 C CA . LEU A 1 122 ? -11.149 1.940 -5.309 1.00 95.69 122 LEU A CA 1
ATOM 964 C C . LEU A 1 122 ? -10.063 3.015 -5.493 1.00 95.69 122 LEU A C 1
ATOM 966 O O . LEU A 1 122 ? -10.323 4.197 -5.265 1.00 95.69 122 LEU A O 1
ATOM 970 N N . HIS A 1 123 ? -8.871 2.639 -5.970 1.00 95.69 123 HIS A N 1
ATOM 971 C CA . HIS A 1 123 ? -7.799 3.586 -6.296 1.00 95.69 123 HIS A CA 1
ATOM 972 C C . HIS A 1 123 ? -8.278 4.673 -7.263 1.00 95.69 123 HIS A C 1
ATOM 974 O O . HIS A 1 123 ? -8.103 5.868 -7.006 1.00 95.69 123 HIS A O 1
ATOM 980 N N . ASN A 1 124 ? -8.901 4.271 -8.372 1.00 93.62 124 ASN A N 1
ATOM 981 C CA . ASN A 1 124 ? -9.350 5.202 -9.401 1.00 93.62 124 ASN A CA 1
ATOM 982 C C . ASN A 1 124 ? -10.458 6.129 -8.890 1.00 93.62 124 ASN A C 1
ATOM 984 O O . ASN A 1 124 ? -10.428 7.329 -9.174 1.00 93.62 124 ASN A O 1
ATOM 988 N N . ALA A 1 125 ? -11.392 5.610 -8.087 1.00 93.62 125 ALA A N 1
ATOM 989 C CA . ALA A 1 125 ? -12.415 6.423 -7.435 1.00 93.62 125 ALA A CA 1
ATOM 990 C C . ALA A 1 125 ? -11.794 7.504 -6.527 1.00 93.62 125 ALA A C 1
ATOM 992 O O . ALA A 1 125 ? -12.155 8.680 -6.616 1.00 93.62 125 ALA A O 1
ATOM 993 N N . LEU A 1 126 ? -10.799 7.136 -5.713 1.00 93.62 126 LEU A N 1
ATOM 994 C CA . LEU A 1 126 ? -10.099 8.056 -4.813 1.00 93.62 126 LEU A CA 1
ATOM 995 C C . LEU A 1 126 ? -9.268 9.106 -5.561 1.00 93.62 126 LEU A C 1
ATOM 997 O O . LEU A 1 126 ? -9.314 10.289 -5.212 1.00 93.62 126 LEU A O 1
ATOM 1001 N N . ARG A 1 127 ? -8.552 8.715 -6.623 1.00 91.88 127 ARG A N 1
ATOM 1002 C CA . ARG A 1 127 ? -7.812 9.655 -7.485 1.00 91.88 127 ARG A CA 1
ATOM 1003 C C . ARG A 1 127 ? -8.732 10.661 -8.162 1.00 91.88 127 ARG A C 1
ATOM 1005 O O . ARG A 1 127 ? -8.411 11.847 -8.176 1.00 91.88 127 ARG A O 1
ATOM 1012 N N . ASN A 1 128 ? -9.892 10.228 -8.656 1.00 91.00 128 ASN A N 1
ATOM 1013 C CA . ASN A 1 128 ? -10.878 11.129 -9.259 1.00 91.00 128 ASN A CA 1
ATOM 1014 C C . ASN A 1 128 ? -11.412 12.169 -8.258 1.00 91.00 128 ASN A C 1
ATOM 1016 O O . ASN A 1 128 ? -11.704 13.300 -8.646 1.00 91.00 128 ASN A O 1
ATOM 1020 N N . LEU A 1 129 ? -11.462 11.823 -6.968 1.00 91.69 129 LEU A N 1
ATOM 1021 C CA . LEU A 1 129 ? -11.783 12.736 -5.864 1.00 91.69 129 LEU A CA 1
ATOM 1022 C C . LEU A 1 129 ? -10.571 13.517 -5.327 1.00 91.69 129 LEU A C 1
ATOM 1024 O O . LEU A 1 129 ? -10.681 14.198 -4.308 1.00 91.69 129 LEU A O 1
ATOM 1028 N N . ARG A 1 130 ? -9.412 13.426 -5.991 1.00 90.62 130 ARG A N 1
ATOM 1029 C CA . ARG A 1 130 ? -8.142 14.052 -5.585 1.00 90.62 130 ARG A CA 1
ATOM 1030 C C . ARG A 1 130 ? -7.654 13.626 -4.194 1.00 90.62 130 ARG A C 1
ATOM 1032 O O . ARG A 1 130 ? -6.882 14.335 -3.556 1.00 90.62 130 ARG A O 1
ATOM 1039 N N . LYS A 1 131 ? -8.061 12.444 -3.721 1.00 90.69 131 LYS A N 1
ATOM 1040 C CA . LYS A 1 131 ? -7.567 11.820 -2.484 1.00 90.69 131 LYS A CA 1
ATOM 1041 C C . LYS A 1 131 ? -6.268 11.054 -2.762 1.00 90.69 131 LYS A C 1
ATOM 1043 O O . LYS A 1 131 ? -6.193 9.840 -2.574 1.00 90.69 131 LYS A O 1
ATOM 1048 N N . TYR A 1 132 ? -5.248 11.761 -3.253 1.00 89.06 132 TYR A N 1
ATOM 1049 C CA . TYR A 1 132 ? -4.009 11.150 -3.757 1.00 89.06 132 TYR A CA 1
ATOM 1050 C C . TYR A 1 132 ? -3.264 10.339 -2.700 1.00 89.06 132 TYR A C 1
ATOM 1052 O O . TYR A 1 132 ? -2.780 9.256 -3.004 1.00 89.06 132 TYR A O 1
ATOM 1060 N N . GLY A 1 133 ? -3.260 10.804 -1.451 1.00 89.62 133 GLY A N 1
ATOM 1061 C CA . GLY A 1 133 ? -2.653 10.084 -0.337 1.00 89.62 133 GLY A CA 1
ATOM 1062 C C . GLY A 1 133 ? -3.265 8.714 -0.055 1.00 89.62 133 GLY A C 1
ATOM 1063 O O . GLY A 1 133 ? -2.553 7.752 0.223 1.00 89.62 133 GLY A O 1
ATOM 1064 N N . PHE A 1 134 ? -4.591 8.611 -0.180 1.00 93.44 134 PHE A N 1
ATOM 1065 C CA . PHE A 1 134 ? -5.318 7.359 0.040 1.00 93.44 134 PHE A CA 1
ATOM 1066 C C . PHE A 1 134 ? -5.068 6.408 -1.130 1.00 93.44 134 PHE A C 1
ATOM 1068 O O . PHE A 1 134 ? -4.744 5.242 -0.931 1.00 93.44 134 PHE A O 1
ATOM 1075 N N . ALA A 1 135 ? -5.145 6.933 -2.357 1.00 93.94 135 ALA A N 1
ATOM 1076 C CA . ALA A 1 135 ? -4.824 6.183 -3.565 1.00 93.94 135 ALA A CA 1
ATOM 1077 C C . ALA A 1 135 ? -3.366 5.680 -3.557 1.00 93.94 135 ALA A C 1
ATOM 1079 O O . ALA A 1 135 ? -3.106 4.548 -3.954 1.00 93.94 135 ALA A O 1
ATOM 1080 N N . GLY A 1 136 ? -2.426 6.479 -3.046 1.00 92.88 136 GLY A N 1
ATOM 1081 C CA . GLY A 1 136 ? -1.019 6.108 -2.916 1.00 92.88 136 GLY A CA 1
ATOM 1082 C C . GLY A 1 136 ? -0.809 4.831 -2.095 1.00 92.88 136 GLY A C 1
ATOM 1083 O O . GLY A 1 136 ? -0.128 3.918 -2.566 1.00 92.88 136 GLY A O 1
ATOM 1084 N N . LEU A 1 137 ? -1.496 4.699 -0.954 1.00 93.44 137 LEU A N 1
ATOM 1085 C CA . LEU A 1 137 ? -1.480 3.481 -0.130 1.00 93.44 137 LEU A CA 1
ATOM 1086 C C . LEU A 1 137 ? -1.949 2.248 -0.918 1.00 93.44 137 LEU A C 1
ATOM 1088 O O . LEU A 1 137 ? -1.303 1.200 -0.898 1.00 93.44 137 LEU A O 1
ATOM 1092 N N . LEU A 1 138 ? -3.035 2.382 -1.684 1.00 95.56 138 LEU A N 1
ATOM 1093 C CA . LEU A 1 138 ? -3.567 1.273 -2.482 1.00 95.56 138 LEU A CA 1
ATOM 1094 C C . LEU A 1 138 ? -2.633 0.896 -3.639 1.00 95.56 138 LEU A C 1
ATOM 1096 O O . LEU A 1 138 ? -2.451 -0.285 -3.924 1.00 95.56 138 LEU A O 1
ATOM 1100 N N . SER A 1 139 ? -2.000 1.880 -4.284 1.00 94.75 139 SER A N 1
ATOM 1101 C CA . SER A 1 139 ? -1.030 1.614 -5.352 1.00 94.75 139 SER A CA 1
ATOM 1102 C C . SER A 1 139 ? 0.208 0.877 -4.833 1.00 94.75 139 SER A C 1
ATOM 1104 O O . SER A 1 139 ? 0.654 -0.080 -5.460 1.00 94.75 139 SER A O 1
ATOM 1106 N N . ARG A 1 140 ? 0.707 1.238 -3.643 1.00 92.50 140 ARG A N 1
ATOM 1107 C CA . ARG A 1 140 ? 1.800 0.522 -2.968 1.00 92.50 140 ARG A CA 1
ATOM 1108 C C . ARG A 1 140 ? 1.403 -0.899 -2.587 1.00 92.50 140 ARG A C 1
ATOM 1110 O O . ARG A 1 140 ? 2.167 -1.832 -2.806 1.00 92.50 140 ARG A O 1
ATOM 1117 N N . SER A 1 141 ? 0.193 -1.069 -2.063 1.00 94.00 141 SER A N 1
ATOM 1118 C CA . SER A 1 141 ? -0.358 -2.387 -1.739 1.00 94.00 141 SER A CA 1
ATOM 1119 C C . SER A 1 141 ? -0.386 -3.300 -2.967 1.00 94.00 141 SER A C 1
ATOM 1121 O O . SER A 1 141 ? 0.074 -4.440 -2.912 1.00 94.00 141 SER A O 1
ATOM 1123 N N . LEU A 1 142 ? -0.870 -2.785 -4.102 1.00 95.56 142 LEU A N 1
ATOM 1124 C CA . LEU A 1 142 ? -0.885 -3.534 -5.356 1.00 95.56 142 LEU A CA 1
ATOM 1125 C C . LEU A 1 142 ? 0.534 -3.828 -5.864 1.00 95.56 142 LEU A C 1
ATOM 1127 O O . LEU A 1 142 ? 0.806 -4.951 -6.285 1.00 95.56 142 LEU A O 1
ATOM 1131 N N . LEU A 1 143 ? 1.438 -2.848 -5.781 1.00 94.94 143 LEU A N 1
ATOM 1132 C CA . LEU A 1 143 ? 2.844 -2.997 -6.156 1.00 94.94 143 LEU A CA 1
ATOM 1133 C C . LEU A 1 143 ? 3.500 -4.177 -5.429 1.00 94.94 143 LEU A C 1
ATOM 1135 O O . LEU A 1 143 ? 4.145 -4.999 -6.076 1.00 94.94 143 LEU A O 1
ATOM 1139 N N . TYR A 1 144 ? 3.310 -4.295 -4.109 1.00 90.75 144 TYR A N 1
ATOM 1140 C CA . TYR A 1 144 ? 3.875 -5.402 -3.331 1.00 90.75 144 TYR A CA 1
ATOM 1141 C C . TYR A 1 144 ? 3.407 -6.765 -3.840 1.00 90.75 144 TYR A C 1
ATOM 1143 O O . TYR A 1 144 ? 4.216 -7.684 -3.968 1.00 90.75 144 TYR A O 1
ATOM 1151 N N . VAL A 1 145 ? 2.120 -6.894 -4.169 1.00 93.12 145 VAL A N 1
ATOM 1152 C CA . VAL A 1 145 ? 1.572 -8.140 -4.717 1.00 93.12 145 VAL A CA 1
ATOM 1153 C C . VAL A 1 145 ? 2.144 -8.437 -6.099 1.00 93.12 145 VAL A C 1
ATOM 1155 O O . VAL A 1 145 ? 2.537 -9.573 -6.349 1.00 93.12 145 VAL A O 1
ATOM 1158 N N . ILE A 1 146 ? 2.238 -7.438 -6.979 1.00 93.88 146 ILE A N 1
ATOM 1159 C CA . ILE A 1 146 ? 2.762 -7.626 -8.338 1.00 93.88 146 ILE A CA 1
ATOM 1160 C C . ILE A 1 146 ? 4.239 -8.021 -8.317 1.00 93.88 146 ILE A C 1
ATOM 1162 O O . ILE A 1 146 ? 4.599 -9.015 -8.943 1.00 93.88 146 ILE A O 1
ATOM 1166 N N . ILE A 1 147 ? 5.087 -7.295 -7.576 1.00 91.62 147 ILE A N 1
ATOM 1167 C CA . ILE A 1 147 ? 6.515 -7.633 -7.448 1.00 91.62 147 ILE A CA 1
ATOM 1168 C C . ILE A 1 147 ? 6.668 -9.039 -6.872 1.00 91.62 147 ILE A C 1
ATOM 1170 O O . ILE A 1 147 ? 7.512 -9.806 -7.340 1.00 91.62 147 ILE A O 1
ATOM 1174 N N . TYR A 1 148 ? 5.853 -9.386 -5.870 1.00 90.06 148 TYR A N 1
ATOM 1175 C CA . TYR A 1 148 ? 5.875 -10.717 -5.287 1.00 90.06 148 TYR A CA 1
ATOM 1176 C C . TYR A 1 148 ? 5.548 -11.799 -6.326 1.00 90.06 148 TYR A C 1
ATOM 1178 O O . TYR A 1 148 ? 6.318 -12.748 -6.472 1.00 90.06 148 TYR A O 1
ATOM 1186 N N . GLU A 1 149 ? 4.439 -11.663 -7.058 1.00 91.88 149 GLU A N 1
ATOM 1187 C CA . GLU A 1 149 ? 4.052 -12.653 -8.067 1.00 91.88 149 GLU A CA 1
ATOM 1188 C C . GLU A 1 149 ? 5.101 -12.753 -9.177 1.00 91.88 149 GLU A C 1
ATOM 1190 O O . GLU A 1 149 ? 5.534 -13.858 -9.486 1.00 91.88 149 GLU A O 1
ATOM 1195 N N . ALA A 1 150 ? 5.592 -11.625 -9.693 1.00 92.06 150 ALA A N 1
ATOM 1196 C CA . ALA A 1 150 ? 6.615 -11.608 -10.736 1.00 92.06 150 ALA A CA 1
ATOM 1197 C C . ALA A 1 150 ? 7.952 -12.237 -10.298 1.00 92.06 150 ALA A C 1
ATOM 1199 O O . ALA A 1 150 ? 8.656 -12.823 -11.112 1.00 92.06 150 ALA A O 1
ATOM 1200 N N . SER A 1 151 ? 8.313 -12.129 -9.015 1.00 89.00 151 SER A N 1
ATOM 1201 C CA . SER A 1 151 ? 9.622 -12.588 -8.525 1.00 89.00 151 SER A CA 1
ATOM 1202 C C . SER A 1 151 ? 9.621 -14.014 -7.971 1.00 89.00 151 SER A C 1
ATOM 1204 O O . SER A 1 151 ? 10.671 -14.653 -7.960 1.00 89.00 151 SER A O 1
ATOM 1206 N N . TYR A 1 152 ? 8.486 -14.494 -7.450 1.00 87.06 152 TYR A N 1
ATOM 1207 C CA . TYR A 1 152 ? 8.440 -15.710 -6.626 1.00 87.06 152 TYR A CA 1
ATOM 1208 C C . TYR A 1 152 ? 7.367 -16.726 -7.035 1.00 87.06 152 TYR A C 1
ATOM 1210 O O . TYR A 1 152 ? 7.318 -17.805 -6.446 1.00 87.06 152 TYR A O 1
ATOM 1218 N N . CYS A 1 153 ? 6.486 -16.411 -7.988 1.00 87.81 153 CYS A N 1
ATOM 1219 C CA . CYS A 1 153 ? 5.484 -17.360 -8.472 1.00 87.81 153 CYS A CA 1
ATOM 1220 C C . CYS A 1 153 ? 5.888 -17.907 -9.847 1.00 87.81 153 CYS A C 1
ATOM 1222 O O . CYS A 1 153 ? 5.801 -17.196 -10.842 1.00 87.81 153 CYS A O 1
ATOM 1224 N N . ASP A 1 154 ? 6.235 -19.195 -9.915 1.00 83.75 154 ASP A N 1
ATOM 1225 C CA . ASP A 1 154 ? 6.670 -19.857 -11.161 1.00 83.75 154 ASP A CA 1
ATOM 1226 C C . ASP A 1 154 ? 5.629 -19.786 -12.294 1.00 83.75 154 ASP A C 1
ATOM 1228 O O . ASP A 1 154 ? 5.974 -19.825 -13.472 1.00 83.75 154 ASP A O 1
ATOM 1232 N N . SER A 1 155 ? 4.343 -19.684 -11.947 1.00 86.19 155 SER A N 1
ATOM 1233 C CA . SER A 1 155 ? 3.221 -19.611 -12.889 1.00 86.19 155 SER A CA 1
ATOM 1234 C C . SER A 1 155 ? 2.635 -18.200 -13.024 1.00 86.19 155 SER A C 1
ATOM 1236 O O . SER A 1 155 ? 1.443 -18.058 -13.308 1.00 86.19 155 SER A O 1
ATOM 1238 N N . ALA A 1 156 ? 3.411 -17.156 -12.723 1.00 88.31 156 ALA A N 1
ATOM 1239 C CA . ALA A 1 156 ? 2.936 -15.781 -12.817 1.00 88.31 156 ALA A CA 1
ATOM 1240 C C . ALA A 1 156 ? 2.614 -15.396 -14.269 1.00 88.31 156 ALA A C 1
ATOM 1242 O O . ALA A 1 156 ? 3.418 -15.582 -15.180 1.00 88.31 156 ALA A O 1
ATOM 1243 N N . ASN A 1 157 ? 1.430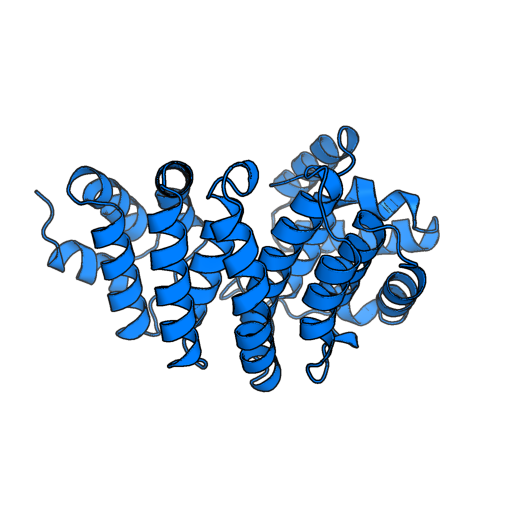 -14.822 -14.477 1.00 92.94 157 ASN A N 1
ATOM 1244 C CA . ASN A 1 157 ? 1.017 -14.295 -15.770 1.00 92.94 157 ASN A CA 1
ATOM 1245 C C . ASN A 1 157 ? 1.397 -12.811 -15.868 1.00 92.94 157 ASN A C 1
ATOM 1247 O O . ASN A 1 157 ? 0.681 -11.951 -15.357 1.00 92.94 157 ASN A O 1
ATOM 1251 N N . TYR A 1 158 ? 2.523 -12.505 -16.515 1.00 94.62 158 TYR A N 1
ATOM 1252 C CA . TYR A 1 158 ? 3.040 -11.134 -16.590 1.00 94.62 158 TYR A CA 1
ATOM 1253 C C . TYR A 1 158 ? 2.110 -10.186 -17.354 1.00 94.62 158 TYR A C 1
ATOM 1255 O O . TYR A 1 158 ? 1.965 -9.039 -16.944 1.00 94.62 158 TYR A O 1
ATOM 1263 N N . GLU A 1 159 ? 1.405 -10.662 -18.385 1.00 94.44 159 GLU A N 1
ATOM 1264 C CA . GLU A 1 159 ? 0.410 -9.849 -19.097 1.00 94.44 159 GLU A CA 1
ATOM 1265 C C . GLU A 1 159 ? -0.745 -9.449 -18.174 1.00 94.44 159 GLU A C 1
ATOM 1267 O O . GLU A 1 159 ? -1.182 -8.299 -18.173 1.00 94.44 159 GLU A O 1
ATOM 1272 N N . GLU A 1 160 ? -1.211 -10.375 -17.332 1.00 94.25 160 GLU A N 1
ATOM 1273 C CA . GLU A 1 160 ? -2.251 -10.099 -16.340 1.00 94.25 160 GLU A CA 1
ATOM 1274 C C . GLU A 1 160 ? -1.759 -9.125 -15.259 1.00 94.25 160 GLU A C 1
ATOM 1276 O O . GLU A 1 160 ? -2.498 -8.218 -14.870 1.00 94.25 160 GLU A O 1
ATOM 1281 N N . LEU A 1 161 ? -0.507 -9.260 -14.804 1.00 94.88 161 LEU A N 1
ATOM 1282 C CA . LEU A 1 161 ? 0.112 -8.334 -13.849 1.00 94.88 161 LEU A CA 1
ATOM 1283 C C . LEU A 1 161 ? 0.227 -6.917 -14.427 1.00 94.88 161 LEU A C 1
ATOM 1285 O O . LEU A 1 161 ? -0.191 -5.952 -13.783 1.00 94.88 161 LEU A O 1
ATOM 1289 N N . THR A 1 162 ? 0.728 -6.787 -15.657 1.00 94.31 162 THR A N 1
ATOM 1290 C CA . THR A 1 162 ? 0.824 -5.502 -16.361 1.00 94.31 162 THR A CA 1
ATOM 1291 C C . THR A 1 162 ? -0.558 -4.909 -16.618 1.00 94.31 162 THR A C 1
ATOM 1293 O O . THR A 1 162 ? -0.783 -3.731 -16.339 1.00 94.31 162 THR A O 1
ATOM 1296 N N . SER A 1 163 ? -1.517 -5.717 -17.080 1.00 94.25 163 SER A N 1
ATOM 1297 C CA . SER A 1 163 ? -2.900 -5.277 -17.282 1.00 94.25 163 SER A CA 1
ATOM 1298 C C . SER A 1 163 ? -3.505 -4.771 -15.975 1.00 94.25 163 SER A C 1
ATOM 1300 O O . SER A 1 163 ? -4.136 -3.714 -15.960 1.00 94.25 163 SER A O 1
ATOM 1302 N N . CYS A 1 164 ? -3.275 -5.477 -14.868 1.00 94.75 164 CYS A N 1
ATOM 1303 C CA . CYS A 1 164 ? -3.740 -5.074 -13.550 1.00 94.75 164 CYS A CA 1
ATOM 1304 C C . CYS A 1 164 ? -3.174 -3.714 -13.126 1.00 94.75 164 CYS A C 1
ATOM 1306 O O . CYS A 1 164 ? -3.923 -2.853 -12.663 1.00 94.75 164 CYS A O 1
ATOM 1308 N N . TRP A 1 165 ? -1.869 -3.498 -13.303 1.00 96.00 165 TRP A N 1
ATOM 1309 C CA . TRP A 1 165 ? -1.230 -2.223 -12.981 1.00 96.00 165 TRP A CA 1
ATOM 1310 C C . TRP A 1 165 ? -1.727 -1.077 -13.871 1.00 96.00 165 TRP A C 1
ATOM 1312 O O . TRP A 1 165 ? -2.027 0.014 -13.384 1.00 96.00 165 TRP A O 1
ATOM 1322 N N . SER A 1 166 ? -1.891 -1.342 -15.171 1.00 93.69 166 SER A N 1
ATOM 1323 C CA . SER A 1 166 ? -2.328 -0.351 -16.163 1.00 93.69 166 SER A CA 1
ATOM 1324 C C . SER A 1 166 ? -3.685 0.274 -15.824 1.00 93.69 166 SER A C 1
ATOM 1326 O O . SER A 1 166 ? -3.919 1.447 -16.119 1.00 93.69 166 SER A O 1
ATOM 1328 N N . MET A 1 167 ? -4.548 -0.459 -15.109 1.00 94.19 167 MET A N 1
ATOM 1329 C CA . MET A 1 167 ? -5.826 0.063 -14.632 1.00 94.19 167 MET A CA 1
ATOM 1330 C C . MET A 1 167 ? -5.662 1.274 -13.705 1.00 94.19 167 MET A C 1
ATOM 1332 O O . MET A 1 167 ? -6.518 2.158 -13.728 1.00 94.19 167 MET A O 1
ATOM 1336 N N . LEU A 1 168 ? -4.578 1.365 -12.921 1.00 93.31 168 LEU A N 1
ATOM 1337 C CA . LEU A 1 168 ? -4.318 2.523 -12.050 1.00 93.31 168 LEU A CA 1
ATOM 1338 C C . LEU A 1 168 ? -3.997 3.791 -12.856 1.00 93.31 168 LEU A C 1
ATOM 1340 O O . LEU A 1 168 ? -4.281 4.914 -12.422 1.00 93.31 168 LEU A O 1
ATOM 1344 N N . LEU A 1 169 ? -3.420 3.605 -14.044 1.00 89.06 169 LEU A N 1
ATOM 1345 C CA . LEU A 1 169 ? -2.963 4.675 -14.927 1.00 89.06 169 LEU A CA 1
ATOM 1346 C C . LEU A 1 169 ? -4.101 5.304 -15.746 1.00 89.06 169 LEU A C 1
ATOM 1348 O O . LEU A 1 169 ? -3.900 6.342 -16.372 1.00 89.06 169 LEU A O 1
ATOM 1352 N N . LEU A 1 170 ? -5.307 4.728 -15.698 1.00 83.75 170 LEU A N 1
ATOM 1353 C CA . LEU A 1 170 ? -6.499 5.258 -16.371 1.00 83.75 170 LEU A CA 1
ATOM 1354 C C . LEU A 1 170 ? -7.027 6.555 -15.734 1.00 83.75 170 LEU A C 1
ATOM 1356 O O . LEU A 1 170 ? -7.785 7.297 -16.362 1.00 83.75 170 LEU A O 1
ATOM 1360 N N . SER A 1 171 ? -6.669 6.830 -14.476 1.00 77.94 171 SER A N 1
ATOM 1361 C CA . SER A 1 171 ? -7.168 7.997 -13.744 1.00 77.94 171 SER A CA 1
ATOM 1362 C C . SER A 1 171 ? -6.488 9.305 -14.174 1.00 77.94 171 SER A C 1
ATOM 1364 O O . SER A 1 171 ? -5.304 9.354 -14.521 1.00 77.94 171 SER A O 1
ATOM 1366 N N . LYS A 1 172 ? -7.239 10.417 -14.138 1.00 73.31 172 LYS A N 1
ATOM 1367 C CA . LYS A 1 172 ? -6.693 11.742 -14.479 1.00 73.31 172 LYS A CA 1
ATOM 1368 C C . LYS A 1 172 ? -5.549 12.101 -13.527 1.00 73.31 172 LYS A C 1
ATOM 1370 O O . LYS A 1 172 ? -5.705 12.046 -12.311 1.00 73.31 172 LYS A O 1
ATOM 1375 N N . GLY A 1 173 ? -4.414 12.507 -14.092 1.00 71.44 173 GLY A N 1
ATOM 1376 C CA . GLY A 1 173 ? -3.231 12.893 -13.320 1.00 71.44 173 GLY A CA 1
ATOM 1377 C C . GLY A 1 173 ? -2.400 11.719 -12.791 1.00 71.44 173 GLY A C 1
ATOM 1378 O O . GLY A 1 173 ? -1.414 11.966 -12.103 1.00 71.44 173 GLY A O 1
ATOM 1379 N N . ALA A 1 174 ? -2.732 10.464 -13.126 1.00 76.38 174 ALA A N 1
ATOM 1380 C CA . ALA A 1 174 ? -1.932 9.303 -12.725 1.00 76.38 174 ALA A CA 1
ATOM 1381 C C . ALA A 1 174 ? -0.480 9.394 -13.222 1.00 76.38 174 ALA A C 1
ATOM 1383 O O . ALA A 1 174 ? 0.454 9.239 -12.441 1.00 76.38 174 ALA A O 1
ATOM 1384 N N . SER A 1 175 ? -0.290 9.757 -14.494 1.00 73.88 175 SER A N 1
ATOM 1385 C CA . SER A 1 175 ? 1.030 9.937 -15.118 1.00 73.88 175 SER A CA 1
ATOM 1386 C C . SER A 1 175 ? 1.848 11.094 -14.537 1.00 73.88 175 SER A C 1
ATOM 1388 O O . SER A 1 175 ? 3.045 11.196 -14.792 1.00 73.88 175 SER A O 1
ATOM 1390 N N . GLN A 1 176 ? 1.222 11.978 -13.758 1.00 79.00 176 GLN A N 1
ATOM 1391 C CA . GLN A 1 176 ? 1.890 13.118 -13.134 1.00 79.00 176 GLN A CA 1
ATOM 1392 C C . GLN A 1 176 ? 2.355 12.819 -11.706 1.00 79.00 176 GLN A C 1
ATOM 1394 O O . GLN A 1 176 ? 3.117 13.606 -11.165 1.00 79.00 176 GLN A O 1
ATOM 1399 N N . SER A 1 177 ? 1.934 11.703 -11.101 1.00 87.25 177 SER A N 1
ATOM 1400 C CA . SER A 1 177 ? 2.332 11.342 -9.737 1.00 87.25 177 SER A CA 1
ATOM 1401 C C . SER A 1 177 ? 3.754 10.763 -9.711 1.00 87.25 177 SER A C 1
ATOM 1403 O O . SER A 1 177 ? 3.999 9.733 -10.349 1.00 87.25 177 SER A O 1
ATOM 1405 N N . PRO A 1 178 ? 4.693 11.349 -8.943 1.00 89.56 178 PRO A N 1
ATOM 1406 C CA . PRO A 1 178 ? 6.022 10.768 -8.749 1.00 89.56 178 PRO A CA 1
ATOM 1407 C C . PRO A 1 178 ? 5.962 9.367 -8.128 1.00 89.56 178 PRO A C 1
ATOM 1409 O O . PRO A 1 178 ? 6.699 8.475 -8.545 1.00 89.56 178 PRO A O 1
ATOM 1412 N N . LEU A 1 179 ? 5.039 9.145 -7.182 1.00 91.06 179 LEU A N 1
ATOM 1413 C CA . LEU A 1 179 ? 4.815 7.842 -6.551 1.00 91.06 179 LEU A CA 1
ATOM 1414 C C . LEU A 1 179 ? 4.376 6.785 -7.569 1.00 91.06 179 LEU A C 1
ATOM 1416 O O . LEU A 1 179 ? 4.939 5.691 -7.579 1.00 91.06 179 LEU A O 1
ATOM 1420 N N . LEU A 1 180 ? 3.411 7.100 -8.441 1.00 92.06 180 LEU A N 1
ATOM 1421 C CA . LEU A 1 180 ? 2.962 6.153 -9.464 1.00 92.06 180 LEU A CA 1
ATOM 1422 C C . LEU A 1 180 ? 4.018 5.918 -10.539 1.00 92.06 180 LEU A C 1
ATOM 1424 O O . LEU A 1 180 ? 4.155 4.784 -10.980 1.00 92.06 180 LEU A O 1
ATOM 1428 N N . ASN A 1 181 ? 4.788 6.932 -10.937 1.00 92.00 181 ASN A N 1
ATOM 1429 C CA . ASN A 1 181 ? 5.881 6.738 -11.892 1.00 92.00 181 ASN A CA 1
ATOM 1430 C C . ASN A 1 181 ? 6.980 5.839 -11.316 1.00 92.00 181 ASN A C 1
ATOM 1432 O O . ASN A 1 181 ? 7.409 4.901 -11.983 1.00 92.00 181 ASN A O 1
ATOM 1436 N N . LEU A 1 182 ? 7.379 6.058 -10.059 1.00 93.31 182 LEU A N 1
ATOM 1437 C CA . LEU A 1 182 ? 8.337 5.184 -9.383 1.00 93.31 182 LEU A CA 1
ATOM 1438 C C . LEU A 1 182 ? 7.793 3.758 -9.227 1.00 93.31 182 LEU A C 1
ATOM 1440 O O . LEU A 1 182 ? 8.503 2.791 -9.486 1.00 93.31 182 LEU A O 1
ATOM 1444 N N . SER A 1 183 ? 6.525 3.624 -8.842 1.00 94.94 183 SER A N 1
ATOM 1445 C CA . SER A 1 183 ? 5.883 2.315 -8.706 1.00 94.94 183 SER A CA 1
ATOM 1446 C C . SER A 1 183 ? 5.752 1.600 -10.057 1.00 94.94 183 SER A C 1
ATOM 1448 O O . SER A 1 183 ? 5.996 0.403 -10.129 1.00 94.94 183 SER A O 1
ATOM 1450 N N . SER A 1 184 ? 5.448 2.326 -11.138 1.00 94.81 184 SER A N 1
ATOM 1451 C CA . SER A 1 184 ? 5.359 1.765 -12.495 1.00 94.81 184 SER A CA 1
ATOM 1452 C C . SER A 1 184 ? 6.720 1.297 -12.996 1.00 94.81 184 SER A C 1
ATOM 1454 O O . SER A 1 184 ? 6.821 0.183 -13.491 1.00 94.81 184 SER A O 1
ATOM 1456 N N . PHE A 1 185 ? 7.783 2.079 -12.760 1.00 94.31 185 PHE A N 1
ATOM 1457 C CA . PHE A 1 185 ? 9.158 1.636 -13.010 1.00 94.31 185 PHE A CA 1
ATOM 1458 C C . PHE A 1 185 ? 9.457 0.300 -12.310 1.00 94.31 185 PHE A C 1
ATOM 1460 O O . PHE A 1 185 ? 10.012 -0.605 -12.927 1.00 94.31 185 PHE A O 1
ATOM 1467 N N . LEU A 1 186 ? 9.075 0.158 -11.036 1.00 94.94 186 LEU A N 1
ATOM 1468 C CA . LEU A 1 186 ? 9.308 -1.073 -10.278 1.00 94.94 186 LEU A CA 1
ATOM 1469 C C . LEU A 1 186 ? 8.480 -2.253 -10.806 1.00 94.94 186 LEU A C 1
ATOM 1471 O O . LEU A 1 186 ? 9.005 -3.362 -10.868 1.00 94.94 186 LEU A O 1
ATOM 1475 N N . VAL A 1 187 ? 7.222 -2.026 -11.204 1.00 95.12 187 VAL A N 1
ATOM 1476 C CA . VAL A 1 187 ? 6.392 -3.055 -11.850 1.00 95.12 187 VAL A CA 1
ATOM 1477 C C . VAL A 1 187 ? 7.022 -3.506 -13.158 1.00 95.12 187 VAL A C 1
ATOM 1479 O O . VAL A 1 187 ? 7.274 -4.698 -13.311 1.00 95.12 187 VAL A O 1
ATOM 1482 N N . ASP A 1 188 ? 7.313 -2.577 -14.069 1.00 94.31 188 ASP A N 1
ATOM 1483 C CA . ASP A 1 188 ? 7.849 -2.900 -15.392 1.00 94.31 188 ASP A CA 1
ATOM 1484 C C . ASP A 1 188 ? 9.219 -3.574 -15.303 1.00 94.31 188 ASP A C 1
ATOM 1486 O O . ASP A 1 188 ? 9.466 -4.552 -16.004 1.00 94.31 188 ASP A O 1
ATOM 1490 N N . SER A 1 189 ? 10.072 -3.134 -14.375 1.00 92.31 189 SER A N 1
ATOM 1491 C CA . SER A 1 189 ? 11.345 -3.800 -14.083 1.00 92.31 189 SER A CA 1
ATOM 1492 C C . SER A 1 189 ? 11.148 -5.239 -13.582 1.00 92.31 189 SER A C 1
ATOM 1494 O O . SER A 1 189 ? 11.856 -6.147 -14.021 1.00 92.31 189 SER A O 1
ATOM 1496 N N . ALA A 1 190 ? 10.158 -5.480 -12.714 1.00 91.06 190 ALA A N 1
ATOM 1497 C CA . ALA A 1 190 ? 9.877 -6.813 -12.182 1.00 91.06 190 ALA A CA 1
ATOM 1498 C C . ALA A 1 190 ? 9.315 -7.780 -13.239 1.00 91.06 190 ALA A C 1
ATOM 1500 O O . ALA A 1 190 ? 9.673 -8.955 -13.228 1.00 91.06 190 ALA A O 1
ATOM 1501 N N . VAL A 1 191 ? 8.468 -7.302 -14.158 1.00 92.12 191 VAL A N 1
ATOM 1502 C CA . VAL A 1 191 ? 7.871 -8.135 -15.224 1.00 92.12 191 VAL A CA 1
ATOM 1503 C C . VAL A 1 191 ? 8.703 -8.179 -16.515 1.00 92.12 191 VAL A C 1
ATOM 1505 O O . VAL A 1 191 ? 8.389 -8.951 -17.416 1.00 92.12 191 VAL A O 1
ATOM 1508 N N . GLY A 1 192 ? 9.779 -7.390 -16.614 1.00 88.81 192 GLY A N 1
ATOM 1509 C CA . GLY A 1 192 ? 10.681 -7.366 -17.772 1.00 88.81 192 GLY A CA 1
ATOM 1510 C C . GLY A 1 192 ? 10.219 -6.494 -18.948 1.00 88.81 192 GLY A C 1
ATOM 1511 O O . GLY A 1 192 ? 10.664 -6.715 -20.074 1.00 88.81 192 GLY A O 1
ATOM 1512 N N . ASN A 1 193 ? 9.349 -5.512 -18.704 1.00 89.88 193 ASN A N 1
ATOM 1513 C CA . ASN A 1 193 ? 8.914 -4.521 -19.692 1.00 89.88 193 ASN A CA 1
ATOM 1514 C C . ASN A 1 193 ? 9.909 -3.350 -19.814 1.00 89.88 193 ASN A C 1
ATOM 1516 O O . ASN A 1 193 ? 10.784 -3.152 -18.967 1.00 89.88 193 ASN A O 1
ATOM 1520 N N . ASP A 1 194 ? 9.752 -2.529 -20.859 1.00 88.88 194 ASP A N 1
ATOM 1521 C CA . ASP A 1 194 ? 10.492 -1.268 -20.982 1.00 88.88 194 ASP A CA 1
ATOM 1522 C C . ASP A 1 194 ? 9.990 -0.235 -19.963 1.00 88.88 194 ASP A C 1
ATOM 1524 O O . ASP A 1 194 ? 8.873 0.267 -20.048 1.00 88.88 194 ASP A O 1
ATOM 1528 N N . TYR A 1 195 ? 10.858 0.113 -19.018 1.00 87.38 195 TYR A N 1
ATOM 1529 C CA . TYR A 1 195 ? 10.588 1.049 -17.929 1.00 87.38 195 TYR A CA 1
ATOM 1530 C C . TYR A 1 195 ? 11.135 2.468 -18.189 1.00 87.38 195 TYR A C 1
ATOM 1532 O O . TYR A 1 195 ? 11.018 3.353 -17.333 1.00 87.38 195 TYR A O 1
ATOM 1540 N N . SER A 1 196 ? 11.767 2.712 -19.345 1.00 86.12 196 SER A N 1
ATOM 1541 C CA . SER A 1 196 ? 12.539 3.938 -19.618 1.00 86.12 196 SER A CA 1
ATOM 1542 C C . SER A 1 196 ? 11.685 5.205 -19.548 1.00 86.12 196 SER A C 1
ATOM 1544 O O . SER A 1 196 ? 12.122 6.233 -19.024 1.00 86.12 196 SER A O 1
ATOM 1546 N N . ALA A 1 197 ? 10.439 5.127 -20.022 1.00 87.00 197 ALA A N 1
ATOM 1547 C CA . ALA A 1 197 ? 9.509 6.252 -20.020 1.00 87.00 197 ALA A CA 1
ATOM 1548 C C . ALA A 1 197 ? 9.201 6.758 -18.599 1.00 87.00 197 ALA A C 1
ATOM 1550 O O . ALA A 1 197 ? 9.137 7.967 -18.378 1.00 87.00 197 ALA A O 1
ATOM 1551 N N . HIS A 1 198 ? 9.076 5.857 -17.621 1.00 89.56 198 HIS A N 1
ATOM 1552 C CA . HIS A 1 198 ? 8.751 6.216 -16.239 1.00 89.56 198 HIS A CA 1
ATOM 1553 C C . HIS A 1 198 ? 9.887 6.971 -15.547 1.00 89.56 198 HIS A C 1
ATOM 1555 O O . HIS A 1 198 ? 9.637 7.974 -14.875 1.00 89.56 198 HIS A O 1
ATOM 1561 N N . LEU A 1 199 ? 11.135 6.547 -15.765 1.00 86.75 199 LEU A N 1
ATOM 1562 C CA . LEU A 1 199 ? 12.308 7.269 -15.266 1.00 86.75 199 LEU A CA 1
ATOM 1563 C C . LEU A 1 199 ? 12.437 8.642 -15.931 1.00 86.75 199 LEU A C 1
ATOM 1565 O O . LEU A 1 199 ? 12.665 9.635 -15.244 1.00 86.75 199 LEU A O 1
ATOM 1569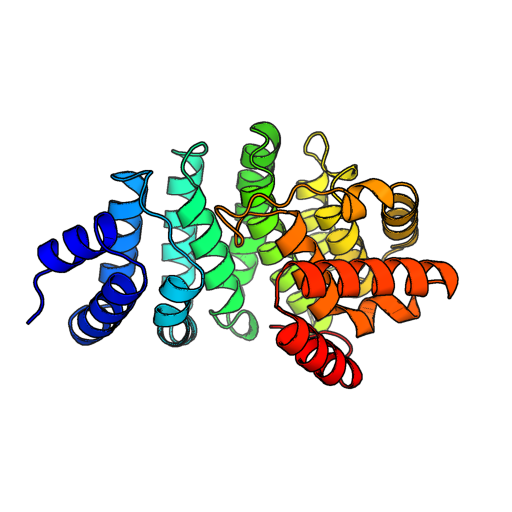 N N . MET A 1 200 ? 12.239 8.721 -17.249 1.00 86.94 200 MET A N 1
ATOM 1570 C CA . MET A 1 200 ? 12.282 9.996 -17.972 1.00 86.94 200 MET A CA 1
ATOM 1571 C C . MET A 1 200 ? 11.249 10.991 -17.438 1.00 86.94 200 MET A C 1
ATOM 1573 O O . MET A 1 200 ? 11.595 12.141 -17.176 1.00 86.94 200 MET A O 1
ATOM 1577 N N . ILE A 1 201 ? 10.007 10.551 -17.216 1.00 87.38 201 ILE A N 1
ATOM 1578 C CA . ILE A 1 201 ? 8.957 11.401 -16.640 1.00 87.38 201 ILE A CA 1
ATOM 1579 C C . ILE A 1 201 ? 9.346 11.853 -15.230 1.00 87.38 201 ILE A C 1
ATOM 1581 O O . ILE A 1 201 ? 9.265 13.048 -14.942 1.00 87.38 201 ILE A O 1
ATOM 1585 N N . LEU A 1 202 ? 9.807 10.930 -14.377 1.00 86.62 202 LEU A N 1
ATOM 1586 C CA . LEU A 1 202 ? 10.185 11.232 -12.996 1.00 86.62 202 LEU A CA 1
ATOM 1587 C C . LEU A 1 202 ? 11.261 12.326 -12.923 1.00 86.62 202 LEU A C 1
ATOM 1589 O O . LEU A 1 202 ? 11.110 13.270 -12.157 1.00 86.62 202 LEU A O 1
ATOM 1593 N N . PHE A 1 203 ? 12.311 12.241 -13.746 1.00 86.06 203 PHE A N 1
ATOM 1594 C CA . PHE A 1 203 ? 13.397 13.231 -13.751 1.00 86.06 203 PHE A CA 1
ATOM 1595 C C . PHE A 1 203 ? 13.099 14.490 -14.574 1.00 86.06 203 PHE A C 1
ATOM 1597 O O . PHE A 1 203 ? 13.711 15.521 -14.328 1.00 86.06 203 PHE A O 1
ATOM 1604 N N . SER A 1 204 ? 12.142 14.457 -15.509 1.00 83.38 204 SER A N 1
ATOM 1605 C CA . SER A 1 204 ? 11.677 15.674 -16.202 1.00 83.38 204 SER A CA 1
ATOM 1606 C C . SER A 1 204 ? 10.924 16.645 -15.285 1.00 83.38 204 SER A C 1
ATOM 1608 O O . SER A 1 204 ? 10.708 17.798 -15.645 1.00 83.38 204 SER A O 1
ATOM 1610 N N . LYS A 1 205 ? 10.517 16.157 -14.110 1.00 77.56 205 LYS A N 1
ATOM 1611 C CA . LYS A 1 205 ? 9.732 16.856 -13.095 1.00 77.56 205 LYS A CA 1
ATOM 1612 C C . LYS A 1 205 ? 10.405 16.738 -11.731 1.00 77.56 205 LYS A C 1
ATOM 1614 O O . LYS A 1 205 ? 9.774 16.388 -10.740 1.00 77.56 205 LYS A O 1
ATOM 1619 N N . GLU A 1 206 ? 11.715 16.957 -11.692 1.00 73.81 206 GLU A N 1
ATOM 1620 C CA . GLU A 1 206 ? 12.487 16.811 -10.456 1.00 73.81 206 GLU A CA 1
ATOM 1621 C C . GLU A 1 206 ? 12.001 17.739 -9.335 1.00 73.81 206 GLU A C 1
ATOM 1623 O O . GLU A 1 206 ? 11.941 17.328 -8.173 1.00 73.81 206 GLU A O 1
ATOM 1628 N N . ASP A 1 207 ? 11.545 18.940 -9.697 1.00 72.56 207 ASP A N 1
ATOM 1629 C CA . ASP A 1 207 ? 10.945 19.894 -8.767 1.00 72.56 207 ASP A CA 1
ATOM 1630 C C . ASP A 1 207 ? 9.696 19.312 -8.084 1.00 72.56 207 ASP A C 1
ATOM 1632 O O . ASP A 1 207 ? 9.527 19.486 -6.877 1.00 72.56 207 ASP A O 1
ATOM 1636 N N . ASP A 1 208 ? 8.892 18.501 -8.790 1.00 71.12 208 ASP A N 1
ATOM 1637 C CA . ASP A 1 208 ? 7.641 17.942 -8.262 1.00 71.12 208 ASP A CA 1
ATOM 1638 C C . ASP A 1 208 ? 7.872 17.041 -7.042 1.00 71.12 208 ASP A C 1
ATOM 1640 O O . ASP A 1 208 ? 6.999 17.002 -6.185 1.00 71.12 208 ASP A O 1
ATOM 1644 N N . PHE A 1 209 ? 9.007 16.328 -6.907 1.00 71.38 209 PHE A N 1
ATOM 1645 C CA . PHE A 1 209 ? 9.312 15.553 -5.686 1.00 71.38 209 PHE A CA 1
ATOM 1646 C C . PHE A 1 209 ? 10.219 16.282 -4.676 1.00 71.38 209 PHE A C 1
ATOM 1648 O O . PHE A 1 209 ? 10.309 15.877 -3.506 1.00 71.38 209 PHE A O 1
ATOM 1655 N N . LEU A 1 210 ? 10.865 17.377 -5.084 1.00 64.81 210 LEU A N 1
ATOM 1656 C CA . LEU A 1 210 ? 11.636 18.262 -4.205 1.00 64.81 210 LEU A CA 1
ATOM 1657 C C . LEU A 1 210 ? 10.731 19.244 -3.440 1.00 64.81 210 LEU A C 1
ATOM 1659 O O . LEU A 1 210 ? 10.985 19.509 -2.255 1.00 64.81 210 LEU A O 1
ATOM 1663 N N . GLU A 1 211 ? 9.648 19.700 -4.069 1.00 62.81 211 GLU A N 1
ATOM 1664 C CA . GLU A 1 211 ? 8.696 20.690 -3.553 1.00 62.81 211 GLU A CA 1
ATOM 1665 C C . GLU A 1 211 ? 7.468 20.097 -2.852 1.00 62.81 211 GLU A C 1
ATOM 1667 O O . GLU A 1 211 ? 6.697 20.868 -2.289 1.00 62.81 211 GLU A O 1
ATOM 1672 N N . ILE A 1 212 ? 7.276 18.765 -2.817 1.00 57.34 212 ILE A N 1
ATOM 1673 C CA . ILE A 1 212 ? 6.035 18.194 -2.250 1.00 57.34 212 ILE A CA 1
ATOM 1674 C C . ILE A 1 212 ? 5.813 18.715 -0.830 1.00 57.34 212 ILE A C 1
ATOM 1676 O O . ILE A 1 212 ? 6.650 18.537 0.056 1.00 57.34 212 ILE A O 1
ATOM 1680 N N . ASP A 1 213 ? 4.676 19.356 -0.617 1.00 51.03 213 ASP A N 1
ATOM 1681 C CA . ASP A 1 213 ? 4.327 19.970 0.650 1.00 51.03 213 ASP A CA 1
ATOM 1682 C C . ASP A 1 213 ? 4.412 18.947 1.793 1.00 51.03 213 ASP A C 1
ATOM 1684 O O . ASP A 1 213 ? 3.916 17.817 1.699 1.00 51.03 213 ASP A O 1
ATOM 1688 N N . VAL A 1 214 ? 5.085 19.325 2.877 1.00 52.50 214 VAL A N 1
ATOM 1689 C CA . VAL A 1 214 ? 5.077 18.535 4.105 1.00 52.50 214 VAL A CA 1
ATOM 1690 C C . VAL A 1 214 ? 3.770 18.904 4.781 1.00 52.50 214 VAL A C 1
ATOM 1692 O O . VAL A 1 214 ? 3.708 19.925 5.449 1.00 52.50 214 VAL A O 1
ATOM 1695 N N . SER A 1 215 ? 2.707 18.126 4.587 1.00 48.94 215 SER A N 1
ATOM 1696 C CA . SER A 1 215 ? 1.588 18.183 5.526 1.00 48.94 215 SER A CA 1
ATOM 1697 C C . SER A 1 215 ? 1.983 17.323 6.732 1.00 48.94 215 SER A C 1
ATOM 1699 O O . SER A 1 215 ? 2.029 16.096 6.604 1.00 48.94 215 SER A O 1
ATOM 1701 N N . PRO A 1 216 ? 2.363 17.926 7.876 1.00 51.78 216 PRO A N 1
ATOM 1702 C CA . PRO A 1 216 ? 2.827 17.187 9.049 1.00 51.78 216 PRO A CA 1
ATOM 1703 C C . PRO A 1 216 ? 1.707 16.416 9.760 1.00 51.78 216 PRO A C 1
ATOM 1705 O O . PRO A 1 216 ? 1.998 15.628 10.653 1.00 51.78 216 PRO A O 1
ATOM 1708 N N . GLU A 1 217 ? 0.443 16.636 9.393 1.00 55.62 217 GLU A N 1
ATOM 1709 C CA . GLU A 1 217 ? -0.704 16.138 10.160 1.00 55.62 217 GLU A CA 1
ATOM 1710 C C . GLU A 1 217 ? -0.949 14.633 9.972 1.00 55.62 217 GLU A C 1
ATOM 1712 O O . GLU A 1 217 ? -1.466 13.987 10.880 1.00 55.62 217 GLU A O 1
ATOM 1717 N N . ASP A 1 218 ? -0.533 14.044 8.843 1.00 72.56 218 ASP A N 1
ATOM 1718 C CA . ASP A 1 218 ? -0.675 12.602 8.608 1.00 72.56 218 ASP A CA 1
ATOM 1719 C C . ASP A 1 218 ? 0.391 12.059 7.641 1.00 72.56 218 ASP A C 1
ATOM 1721 O O . ASP A 1 218 ? 0.230 12.006 6.416 1.00 72.56 218 ASP A O 1
ATOM 1725 N N . SER A 1 219 ? 1.518 11.631 8.214 1.00 75.12 219 SER A N 1
ATOM 1726 C CA . SER A 1 219 ? 2.656 11.091 7.466 1.00 75.12 219 SER A CA 1
ATOM 1727 C C . SER A 1 219 ? 2.324 9.813 6.689 1.00 75.12 219 SER A C 1
ATOM 1729 O O . SER A 1 219 ? 2.974 9.550 5.676 1.00 75.12 219 SER A O 1
ATOM 1731 N N . VAL A 1 220 ? 1.307 9.051 7.112 1.00 80.31 220 VAL A N 1
ATOM 1732 C CA . VAL A 1 220 ? 0.901 7.789 6.473 1.00 80.31 220 VAL A CA 1
ATOM 1733 C C . VAL A 1 220 ? 0.301 8.063 5.096 1.00 80.31 220 VAL A C 1
ATOM 1735 O O . VAL A 1 220 ? 0.666 7.413 4.118 1.00 80.31 220 VAL A O 1
ATOM 1738 N N . ILE A 1 221 ? -0.583 9.057 4.985 1.00 85.12 221 ILE A N 1
ATOM 1739 C CA . ILE A 1 221 ? -1.245 9.405 3.717 1.00 85.12 221 ILE A CA 1
ATOM 1740 C C . ILE A 1 221 ? -0.457 10.423 2.882 1.00 85.12 221 ILE A C 1
ATOM 1742 O O . ILE A 1 221 ? -0.852 10.731 1.765 1.00 85.12 221 ILE A O 1
ATOM 1746 N N . CYS A 1 222 ? 0.639 10.980 3.390 1.00 86.19 222 CYS A N 1
ATOM 1747 C CA . CYS A 1 222 ? 1.420 11.959 2.642 1.00 86.19 222 CYS A CA 1
ATOM 1748 C C . CYS A 1 222 ? 2.110 11.305 1.429 1.00 86.19 222 CYS A C 1
ATOM 1750 O O . CYS A 1 222 ? 2.999 10.468 1.590 1.00 86.19 222 CYS A O 1
ATOM 1752 N N . GLU A 1 223 ? 1.747 11.713 0.204 1.00 84.56 223 GLU A N 1
ATOM 1753 C CA . GLU A 1 223 ? 2.303 11.144 -1.040 1.00 84.56 223 GLU A CA 1
ATOM 1754 C C . GLU A 1 223 ? 3.830 11.330 -1.113 1.00 84.56 223 GLU A C 1
ATOM 1756 O O . GLU A 1 223 ? 4.531 10.432 -1.578 1.00 84.56 223 GLU A O 1
ATOM 1761 N N . ARG A 1 224 ? 4.368 12.428 -0.548 1.00 85.38 224 ARG A N 1
ATOM 1762 C CA . ARG A 1 224 ? 5.820 12.634 -0.389 1.00 85.38 224 ARG A CA 1
ATOM 1763 C C . ARG A 1 224 ? 6.451 11.537 0.451 1.00 85.38 224 ARG A C 1
ATOM 1765 O O . ARG A 1 224 ? 7.427 10.915 0.040 1.00 85.38 224 ARG A O 1
ATOM 1772 N N . THR A 1 225 ? 5.909 11.325 1.646 1.00 86.75 225 THR A N 1
ATOM 1773 C CA . THR A 1 225 ? 6.427 10.338 2.593 1.00 86.75 225 THR A CA 1
ATOM 1774 C C . THR A 1 225 ? 6.339 8.944 2.001 1.00 86.75 225 THR A C 1
ATOM 1776 O O . THR A 1 225 ? 7.297 8.179 2.089 1.00 86.75 225 THR A O 1
ATOM 1779 N N . GLN A 1 226 ? 5.234 8.634 1.324 1.00 88.88 226 GLN A N 1
ATOM 1780 C CA . GLN A 1 226 ? 5.068 7.371 0.619 1.00 88.88 226 GLN A CA 1
ATOM 1781 C C . GLN A 1 226 ? 6.089 7.200 -0.514 1.00 88.88 226 GLN A C 1
ATOM 1783 O O . GLN A 1 226 ? 6.683 6.129 -0.614 1.00 88.88 226 GLN A O 1
ATOM 1788 N N . PHE A 1 227 ? 6.345 8.238 -1.317 1.00 91.00 227 PHE A N 1
ATOM 1789 C CA . PHE A 1 227 ? 7.356 8.221 -2.378 1.00 91.00 227 PHE A CA 1
ATOM 1790 C C . PHE A 1 227 ? 8.762 7.965 -1.826 1.00 91.00 227 PHE A C 1
ATOM 1792 O O . PHE A 1 227 ? 9.426 7.032 -2.269 1.00 91.00 227 PHE A O 1
ATOM 1799 N N . PHE A 1 228 ? 9.210 8.737 -0.831 1.00 89.19 228 PHE A N 1
ATOM 1800 C CA . PHE A 1 228 ? 10.555 8.566 -0.270 1.00 89.19 228 PHE A CA 1
ATOM 1801 C C . PHE A 1 228 ? 10.705 7.259 0.517 1.00 89.19 228 PHE A C 1
ATOM 1803 O O . PHE A 1 228 ? 11.773 6.652 0.489 1.00 89.19 228 PHE A O 1
ATOM 1810 N N . SER A 1 229 ? 9.638 6.777 1.162 1.00 88.25 229 SER A N 1
ATOM 1811 C CA . SER A 1 229 ? 9.612 5.454 1.796 1.00 88.25 229 SER A CA 1
ATOM 1812 C C . SER A 1 229 ? 9.779 4.331 0.766 1.00 88.25 229 SER A C 1
ATOM 1814 O O . SER A 1 229 ? 10.592 3.425 0.975 1.00 88.25 229 SER A O 1
ATOM 1816 N N . LEU A 1 230 ? 9.066 4.410 -0.363 1.00 91.12 230 LEU A N 1
ATOM 1817 C CA . LEU A 1 230 ? 9.191 3.447 -1.457 1.00 91.12 230 LEU A CA 1
ATOM 1818 C C . LEU A 1 230 ? 10.591 3.497 -2.077 1.00 91.12 230 LEU A C 1
ATOM 1820 O O . LEU A 1 230 ? 11.230 2.463 -2.267 1.00 91.12 230 LEU A O 1
ATOM 1824 N N . LEU A 1 231 ? 11.088 4.708 -2.327 1.00 91.19 231 LEU A N 1
ATOM 1825 C CA . LEU A 1 231 ? 12.412 4.945 -2.875 1.00 91.19 231 LEU A CA 1
ATOM 1826 C C . LEU A 1 231 ? 13.507 4.323 -2.007 1.00 91.19 231 LEU A C 1
ATOM 1828 O O . LEU A 1 231 ? 14.333 3.570 -2.516 1.00 91.19 231 LEU A O 1
ATOM 1832 N N . LEU A 1 232 ? 13.489 4.606 -0.701 1.00 89.75 232 LEU A N 1
ATOM 1833 C CA . LEU A 1 232 ? 14.461 4.072 0.251 1.00 89.75 232 LEU A CA 1
ATOM 1834 C C . LEU A 1 232 ? 14.450 2.538 0.266 1.00 89.75 232 LEU A C 1
ATOM 1836 O O . LEU A 1 232 ? 15.510 1.917 0.299 1.00 89.75 232 LEU A O 1
ATOM 1840 N N . SER A 1 233 ? 13.262 1.933 0.203 1.00 87.06 233 SER A N 1
ATOM 1841 C CA . SER A 1 233 ? 13.084 0.476 0.256 1.00 87.06 233 SER A CA 1
ATOM 1842 C C . SER A 1 233 ? 13.598 -0.241 -0.998 1.00 87.06 233 SER A C 1
ATOM 1844 O O . SER A 1 233 ? 13.941 -1.421 -0.935 1.00 87.06 233 SER A O 1
ATOM 1846 N N . HIS A 1 234 ? 13.699 0.461 -2.131 1.00 89.06 234 HIS A N 1
ATOM 1847 C CA . HIS A 1 234 ? 14.054 -0.128 -3.425 1.00 89.06 234 HIS A CA 1
ATOM 1848 C C . HIS A 1 234 ? 15.284 0.499 -4.091 1.00 89.06 234 HIS A C 1
ATOM 1850 O O . HIS A 1 234 ? 15.505 0.289 -5.282 1.00 89.06 234 HIS A O 1
ATOM 1856 N N . LEU A 1 235 ? 16.140 1.211 -3.346 1.00 89.19 235 LEU A N 1
ATOM 1857 C CA . LEU A 1 235 ? 17.348 1.841 -3.905 1.00 89.19 235 LEU A CA 1
ATOM 1858 C C . LEU A 1 235 ? 18.214 0.873 -4.722 1.00 89.19 235 LEU A C 1
ATOM 1860 O O . LEU A 1 235 ? 18.697 1.238 -5.790 1.00 89.19 235 LEU A O 1
ATOM 1864 N N . ALA A 1 236 ? 18.375 -0.366 -4.256 1.00 86.25 236 ALA A N 1
ATOM 1865 C CA . ALA A 1 236 ? 19.176 -1.377 -4.944 1.00 86.25 236 ALA A CA 1
ATOM 1866 C C . ALA A 1 236 ? 18.595 -1.816 -6.296 1.00 86.25 236 ALA A C 1
ATOM 1868 O O . ALA A 1 236 ? 19.357 -2.177 -7.190 1.00 86.25 236 ALA A O 1
ATOM 1869 N N . ALA A 1 237 ? 17.270 -1.753 -6.449 1.00 87.00 237 ALA A N 1
ATOM 1870 C CA . ALA A 1 237 ? 16.586 -2.015 -7.710 1.00 87.00 237 ALA A CA 1
ATOM 1871 C C . ALA A 1 237 ? 16.596 -0.793 -8.634 1.00 87.00 237 ALA A C 1
ATOM 1873 O O . ALA A 1 237 ? 16.523 -0.951 -9.841 1.00 87.00 237 ALA A O 1
ATOM 1874 N N . ILE A 1 238 ? 16.666 0.422 -8.086 1.00 90.44 238 ILE A N 1
ATOM 1875 C CA . ILE A 1 238 ? 16.518 1.666 -8.854 1.00 90.44 238 ILE A CA 1
ATOM 1876 C C . ILE A 1 238 ? 17.867 2.161 -9.378 1.00 90.44 238 ILE A C 1
ATOM 1878 O O . ILE A 1 238 ? 18.006 2.425 -10.570 1.00 90.44 238 ILE A O 1
ATOM 1882 N N . ILE A 1 239 ? 18.873 2.270 -8.502 1.00 90.31 239 ILE A N 1
ATOM 1883 C CA . ILE A 1 239 ? 20.177 2.886 -8.805 1.00 90.31 239 ILE A CA 1
ATOM 1884 C C . ILE A 1 239 ? 20.854 2.302 -10.059 1.00 90.31 239 ILE A C 1
ATOM 1886 O O . ILE A 1 239 ? 21.372 3.097 -10.843 1.00 90.31 239 ILE A O 1
ATOM 1890 N N . PRO A 1 240 ? 20.848 0.976 -10.313 1.00 90.62 240 PRO A N 1
ATOM 1891 C CA . PRO A 1 240 ? 21.494 0.413 -11.503 1.00 90.62 240 PRO A CA 1
ATOM 1892 C C . PRO A 1 240 ? 20.949 0.935 -12.840 1.00 90.62 240 PRO A C 1
ATOM 1894 O O . PRO A 1 240 ? 21.631 0.821 -13.854 1.00 90.62 240 PRO A O 1
ATOM 1897 N N . HIS A 1 241 ? 19.741 1.503 -12.847 1.00 89.75 241 HIS A N 1
ATOM 1898 C CA . HIS A 1 241 ? 19.070 2.009 -14.046 1.00 89.75 241 HIS A CA 1
ATOM 1899 C C . HIS A 1 241 ? 19.193 3.532 -14.201 1.00 89.75 241 HIS A C 1
ATOM 1901 O O . HIS A 1 241 ? 18.632 4.102 -15.135 1.00 89.75 241 HIS A O 1
ATOM 1907 N N . LEU A 1 242 ? 19.911 4.203 -13.294 1.00 90.38 242 LEU A N 1
ATOM 1908 C CA . LEU A 1 242 ? 20.083 5.651 -13.292 1.00 90.38 242 LEU A CA 1
ATOM 1909 C C . LEU A 1 242 ? 21.466 6.055 -13.808 1.00 90.38 242 LEU A C 1
ATOM 1911 O O . LEU A 1 242 ? 22.478 5.413 -13.531 1.00 90.38 242 LEU A O 1
ATOM 1915 N N . SER A 1 243 ? 21.535 7.199 -14.486 1.00 90.94 243 SER A N 1
ATOM 1916 C CA . SER A 1 243 ? 22.811 7.878 -14.732 1.00 90.94 243 SER A CA 1
ATOM 1917 C C . SER A 1 243 ? 23.422 8.403 -13.425 1.00 90.94 243 SER A C 1
ATOM 1919 O O . SER A 1 243 ? 22.740 8.564 -12.406 1.00 90.94 243 SER A O 1
ATOM 1921 N N . SER A 1 244 ? 24.714 8.743 -13.443 1.00 90.56 244 SER A N 1
ATOM 1922 C CA . SER A 1 244 ? 25.389 9.329 -12.274 1.00 90.56 244 SER A CA 1
ATOM 1923 C C . SER A 1 244 ? 24.731 10.632 -11.804 1.00 90.56 244 SER A C 1
ATOM 1925 O O . SER A 1 244 ? 24.612 10.856 -10.601 1.00 90.56 244 SER A O 1
ATOM 1927 N N . LEU A 1 245 ? 24.260 11.466 -12.739 1.00 88.94 245 LEU A N 1
ATOM 1928 C CA . LEU A 1 245 ? 23.567 12.717 -12.421 1.00 88.94 245 LEU A CA 1
ATOM 1929 C C . LEU A 1 245 ? 22.208 12.454 -11.757 1.00 88.94 245 LEU A C 1
ATOM 1931 O O . LEU A 1 245 ? 21.930 13.004 -10.695 1.00 88.94 245 LEU A O 1
ATOM 1935 N N . GLN A 1 246 ? 21.398 11.564 -12.334 1.00 89.81 246 GLN A N 1
ATOM 1936 C CA . GLN A 1 246 ? 20.101 11.161 -11.773 1.00 89.81 246 GLN A CA 1
ATOM 1937 C C . GLN A 1 246 ? 20.249 10.553 -10.376 1.00 89.81 246 GLN A C 1
ATOM 1939 O O . GLN A 1 246 ? 19.499 10.892 -9.462 1.00 89.81 246 GLN A O 1
ATOM 1944 N N . THR A 1 247 ? 21.263 9.707 -10.187 1.00 90.12 247 THR A N 1
ATOM 1945 C CA . THR A 1 247 ? 21.592 9.125 -8.881 1.00 90.12 247 THR A CA 1
ATOM 1946 C C . THR A 1 247 ? 21.910 10.214 -7.856 1.00 90.12 247 THR A C 1
ATOM 1948 O O . THR A 1 247 ? 21.402 10.173 -6.738 1.00 90.12 247 THR A O 1
ATOM 1951 N N . LEU A 1 248 ? 22.715 11.215 -8.226 1.00 87.94 248 LEU A N 1
ATOM 1952 C CA . LEU A 1 248 ? 23.065 12.325 -7.338 1.00 87.94 248 LEU A CA 1
ATOM 1953 C C . LEU A 1 248 ? 21.833 13.147 -6.931 1.00 87.94 248 LEU A C 1
ATOM 1955 O O . LEU A 1 248 ? 21.662 13.433 -5.744 1.00 87.94 248 LEU A O 1
ATOM 1959 N N . ILE A 1 249 ? 20.977 13.503 -7.895 1.00 88.00 249 ILE A N 1
ATOM 1960 C CA . ILE A 1 249 ? 19.734 14.260 -7.663 1.00 88.00 249 ILE A CA 1
ATOM 1961 C C . ILE A 1 249 ? 18.836 13.505 -6.681 1.00 88.00 249 ILE A C 1
ATOM 1963 O O . ILE A 1 249 ? 18.426 14.046 -5.652 1.00 88.00 249 ILE A O 1
ATOM 1967 N N . LEU A 1 250 ? 18.606 12.223 -6.959 1.00 89.00 250 LEU A N 1
ATOM 1968 C CA . LEU A 1 250 ? 17.765 11.346 -6.159 1.00 89.00 250 LEU A CA 1
ATOM 1969 C C . LEU A 1 250 ? 18.292 11.187 -4.722 1.00 89.00 250 LEU A C 1
ATOM 1971 O O . LEU A 1 250 ? 17.546 11.359 -3.756 1.00 89.00 250 LEU A O 1
ATOM 1975 N N . MET A 1 251 ? 19.588 10.907 -4.563 1.00 88.06 251 MET A N 1
ATOM 1976 C CA . MET A 1 251 ? 20.204 10.747 -3.243 1.00 88.06 251 MET A CA 1
ATOM 1977 C C . MET A 1 251 ? 20.178 12.050 -2.443 1.00 88.06 251 MET A C 1
ATOM 1979 O O . MET A 1 251 ? 19.918 12.026 -1.240 1.00 88.06 251 MET A O 1
ATOM 1983 N N . ARG A 1 252 ? 20.388 13.200 -3.095 1.00 86.38 252 ARG A N 1
ATOM 1984 C CA . ARG A 1 252 ? 20.275 14.511 -2.446 1.00 86.38 252 ARG A CA 1
ATOM 1985 C C . ARG A 1 252 ? 18.854 14.762 -1.948 1.00 86.38 252 ARG A C 1
ATOM 1987 O O . ARG A 1 252 ? 18.695 15.178 -0.801 1.00 86.38 252 ARG A O 1
ATOM 1994 N N . ALA A 1 253 ? 17.844 14.482 -2.769 1.00 86.62 253 ALA A N 1
ATOM 1995 C CA . ALA A 1 253 ? 16.440 14.625 -2.392 1.00 86.62 253 ALA A CA 1
ATOM 1996 C C . ALA A 1 253 ? 16.090 13.750 -1.177 1.00 86.62 253 ALA A C 1
ATOM 1998 O O . ALA A 1 253 ? 15.491 14.228 -0.213 1.00 86.62 253 ALA A O 1
ATOM 1999 N N . LEU A 1 254 ? 16.533 12.490 -1.188 1.00 87.19 254 LEU A N 1
ATOM 2000 C CA . LEU A 1 254 ? 16.300 11.530 -0.111 1.00 87.19 254 LEU A CA 1
ATOM 2001 C C . LEU A 1 254 ? 16.976 11.956 1.207 1.00 87.19 254 LEU A C 1
ATOM 2003 O O . LEU A 1 254 ? 16.334 11.962 2.258 1.00 87.19 254 LEU A O 1
ATOM 2007 N N . VAL A 1 255 ? 18.240 12.394 1.159 1.00 84.69 255 VAL A N 1
ATOM 2008 C CA . VAL A 1 255 ? 18.964 12.911 2.337 1.00 84.69 255 VAL A CA 1
ATOM 2009 C C . VAL A 1 255 ? 18.299 14.172 2.887 1.00 84.69 255 VAL A C 1
ATOM 2011 O O . VAL A 1 255 ? 18.141 14.299 4.102 1.00 84.69 255 VAL A O 1
ATOM 2014 N N . GLN A 1 256 ? 17.878 15.093 2.016 1.00 84.94 256 GLN A N 1
ATOM 2015 C CA . GLN A 1 256 ? 17.178 16.312 2.426 1.00 84.94 256 GLN A CA 1
ATOM 2016 C C . GLN A 1 256 ? 15.837 15.993 3.091 1.00 84.94 256 GLN A C 1
ATOM 2018 O O . GLN A 1 256 ? 15.525 16.585 4.124 1.00 84.94 256 GLN A O 1
ATOM 2023 N N . PHE A 1 257 ? 15.072 15.048 2.541 1.00 85.19 257 PHE A N 1
ATOM 2024 C CA . PHE A 1 257 ? 13.803 14.606 3.114 1.00 85.19 257 PHE A CA 1
ATOM 2025 C C . PHE A 1 257 ? 13.985 14.040 4.530 1.00 85.19 257 PHE A C 1
ATOM 2027 O O . PHE A 1 257 ? 13.349 14.513 5.472 1.00 85.19 257 PHE A O 1
ATOM 2034 N N . HIS A 1 258 ? 14.898 13.082 4.716 1.00 82.44 258 HIS A N 1
ATOM 2035 C CA . HIS A 1 258 ? 15.116 12.464 6.028 1.00 82.44 258 HIS A CA 1
ATOM 2036 C C . HIS A 1 258 ? 15.752 13.412 7.050 1.00 82.44 258 HIS A C 1
ATOM 2038 O O . HIS A 1 258 ? 15.399 13.357 8.229 1.00 82.44 258 HIS A O 1
ATOM 2044 N N . SER A 1 259 ? 16.633 14.316 6.608 1.00 81.69 259 SER A N 1
ATOM 2045 C CA . SER A 1 259 ? 17.216 15.355 7.469 1.00 81.69 259 SER A CA 1
ATOM 2046 C C . SER A 1 259 ? 16.154 16.315 8.001 1.00 81.69 259 SER A C 1
ATOM 2048 O O . SER A 1 259 ? 16.128 16.590 9.196 1.00 81.69 259 SER A O 1
ATOM 2050 N N . LYS A 1 260 ? 15.243 16.787 7.136 1.00 80.25 260 LYS A N 1
ATOM 2051 C CA . LYS A 1 260 ? 14.156 17.699 7.531 1.00 80.25 260 LYS A CA 1
ATOM 2052 C C . LYS A 1 260 ? 13.162 17.052 8.499 1.00 80.25 260 LYS A C 1
ATOM 2054 O O . LYS A 1 260 ? 12.637 17.738 9.365 1.00 80.25 260 LYS A O 1
ATOM 2059 N N . ASN A 1 261 ? 12.944 15.743 8.376 1.00 74.19 261 ASN A N 1
ATOM 2060 C CA . ASN A 1 261 ? 11.983 14.998 9.192 1.00 74.19 261 ASN A CA 1
ATOM 2061 C C . ASN A 1 261 ? 12.597 14.343 10.440 1.00 74.19 261 ASN A C 1
ATOM 2063 O O . ASN A 1 261 ? 11.918 13.568 11.105 1.00 74.19 261 ASN A O 1
ATOM 2067 N N . GLY A 1 262 ? 13.882 14.574 10.739 1.00 71.50 262 GLY A N 1
ATOM 2068 C CA . GLY A 1 262 ? 14.550 13.955 11.892 1.00 71.50 262 GLY A CA 1
ATOM 2069 C C . GLY A 1 262 ? 14.659 12.423 11.819 1.00 71.50 262 GLY A C 1
ATOM 2070 O O . GLY A 1 262 ? 14.859 11.772 12.838 1.00 71.50 262 GLY A O 1
ATOM 2071 N N . THR A 1 263 ? 14.546 11.828 10.626 1.00 70.50 263 THR A N 1
ATOM 2072 C CA . THR A 1 263 ? 14.520 10.365 10.401 1.00 70.50 263 THR A CA 1
ATOM 2073 C C . THR A 1 263 ? 15.817 9.838 9.778 1.00 70.50 263 THR A C 1
ATOM 2075 O O . THR A 1 263 ? 15.829 8.841 9.058 1.00 70.50 263 THR A O 1
ATOM 2078 N N . VAL A 1 264 ? 16.941 10.504 10.051 1.00 68.69 264 VAL A N 1
ATOM 2079 C CA . VAL A 1 264 ? 18.257 10.163 9.478 1.00 68.69 264 VAL A CA 1
ATOM 2080 C C . VAL A 1 264 ? 18.722 8.758 9.884 1.00 68.69 264 VAL A C 1
ATOM 2082 O O . VAL A 1 264 ? 19.340 8.069 9.077 1.00 68.69 264 VAL A O 1
ATOM 2085 N N . SER A 1 265 ? 18.386 8.290 11.090 1.00 65.06 265 SER A N 1
ATOM 2086 C CA . SER A 1 265 ? 18.684 6.916 11.525 1.00 65.06 265 SER A CA 1
ATOM 2087 C C . SER A 1 265 ? 18.029 5.868 10.618 1.00 65.06 265 SER A C 1
ATOM 2089 O O . SER A 1 265 ? 18.701 4.946 10.162 1.00 65.06 265 SER A O 1
ATOM 2091 N N . ILE A 1 266 ? 16.754 6.067 10.264 1.00 65.50 266 ILE A N 1
ATOM 2092 C CA . ILE A 1 266 ? 15.992 5.193 9.356 1.00 65.50 266 ILE A CA 1
ATOM 2093 C C . ILE A 1 266 ? 16.637 5.163 7.966 1.00 65.50 266 ILE A C 1
ATOM 2095 O O . ILE A 1 266 ? 16.741 4.104 7.351 1.00 65.50 266 ILE A O 1
ATOM 2099 N N . PHE A 1 267 ? 17.114 6.311 7.479 1.00 65.38 267 PHE A N 1
ATOM 2100 C CA . PHE A 1 267 ? 17.835 6.389 6.209 1.00 65.38 267 PHE A CA 1
ATOM 2101 C C . PHE A 1 267 ? 19.122 5.551 6.221 1.00 65.38 267 PHE A C 1
ATOM 2103 O O . PHE A 1 267 ? 19.356 4.774 5.295 1.00 65.38 267 PHE A O 1
ATOM 2110 N N . VAL A 1 268 ? 19.938 5.662 7.276 1.00 65.81 268 VAL A N 1
ATOM 2111 C CA . VAL A 1 268 ? 21.191 4.897 7.407 1.00 65.81 268 VAL A CA 1
ATOM 2112 C C . VAL A 1 268 ? 20.914 3.390 7.481 1.00 65.81 268 VAL A C 1
ATOM 2114 O O . VAL A 1 268 ? 21.588 2.597 6.819 1.00 65.81 268 VAL A O 1
ATOM 2117 N N . GLU A 1 269 ? 19.890 2.978 8.226 1.00 63.53 269 GLU A N 1
ATOM 2118 C CA . GLU A 1 269 ? 19.472 1.573 8.307 1.00 63.53 269 GLU A CA 1
ATOM 2119 C C . GLU A 1 269 ? 18.919 1.045 6.972 1.00 63.53 269 GLU A C 1
ATOM 2121 O O . GLU A 1 269 ? 19.279 -0.047 6.531 1.00 63.53 269 GLU A O 1
ATOM 2126 N N . GLY A 1 270 ? 18.085 1.823 6.279 1.00 60.69 270 GLY A N 1
ATOM 2127 C CA . GLY A 1 270 ? 17.531 1.446 4.975 1.00 60.69 270 GLY A CA 1
ATOM 2128 C C . GLY A 1 270 ? 18.605 1.323 3.889 1.00 60.69 270 GLY A C 1
ATOM 2129 O O . GLY A 1 270 ? 18.627 0.355 3.124 1.00 60.69 270 GLY A O 1
ATOM 2130 N N . PHE A 1 271 ? 19.557 2.258 3.862 1.00 60.88 271 PHE A N 1
ATOM 2131 C CA . PHE A 1 271 ? 20.678 2.243 2.921 1.00 60.88 271 PHE A CA 1
ATOM 2132 C C . PHE A 1 271 ? 21.630 1.059 3.156 1.00 60.88 271 PHE A C 1
ATOM 2134 O O . PHE A 1 271 ? 22.154 0.462 2.216 1.00 60.88 271 PHE A O 1
ATOM 2141 N N . THR A 1 272 ? 21.852 0.676 4.415 1.00 60.75 272 THR A N 1
ATOM 2142 C CA . THR A 1 272 ? 22.704 -0.479 4.739 1.00 60.75 272 THR A CA 1
ATOM 2143 C C . THR A 1 272 ? 22.023 -1.814 4.426 1.00 60.75 272 THR A C 1
ATOM 2145 O O . THR A 1 272 ? 22.696 -2.725 3.944 1.00 60.75 272 THR A O 1
ATOM 2148 N N . ARG A 1 273 ? 20.697 -1.928 4.605 1.00 57.94 273 ARG A N 1
ATOM 2149 C CA . ARG A 1 273 ? 19.915 -3.128 4.235 1.00 57.94 273 ARG A CA 1
ATOM 2150 C C . ARG A 1 273 ? 19.816 -3.350 2.723 1.00 57.94 273 ARG A C 1
ATOM 2152 O O . ARG A 1 273 ? 19.944 -4.484 2.265 1.00 57.94 273 ARG A O 1
ATOM 2159 N N . THR A 1 274 ? 19.636 -2.284 1.941 1.00 56.34 274 THR A N 1
ATOM 2160 C CA . THR A 1 274 ? 19.508 -2.360 0.470 1.00 56.34 274 THR A CA 1
ATOM 2161 C C . THR A 1 274 ? 20.764 -2.878 -0.225 1.00 56.34 274 THR A C 1
ATOM 2163 O O . THR A 1 274 ? 20.659 -3.493 -1.280 1.00 56.34 274 THR A O 1
ATOM 2166 N N . ARG A 1 275 ? 21.950 -2.759 0.381 1.00 50.00 275 ARG A N 1
ATOM 2167 C CA . ARG A 1 275 ? 23.205 -3.251 -0.214 1.00 50.00 275 ARG A CA 1
ATOM 2168 C C . ARG A 1 275 ? 23.254 -4.771 -0.470 1.00 50.00 275 ARG A C 1
ATOM 2170 O O . ARG A 1 275 ? 24.136 -5.204 -1.203 1.00 50.00 275 ARG A O 1
ATOM 2177 N N . ASN A 1 276 ? 22.321 -5.554 0.087 1.00 43.00 276 ASN A N 1
ATOM 2178 C CA . ASN A 1 276 ? 22.345 -7.022 0.050 1.00 43.00 276 ASN A CA 1
ATOM 2179 C C . ASN A 1 276 ? 21.160 -7.699 -0.678 1.00 43.00 276 ASN A C 1
ATOM 2181 O O . ASN A 1 276 ? 21.132 -8.928 -0.717 1.00 43.00 276 ASN A O 1
ATOM 2185 N N . GLN A 1 277 ? 20.181 -6.976 -1.247 1.00 47.06 277 GLN A N 1
ATOM 2186 C CA . GLN A 1 277 ? 18.989 -7.598 -1.864 1.00 47.06 277 GLN A CA 1
ATOM 2187 C C . GLN A 1 277 ? 18.474 -6.836 -3.099 1.00 47.06 277 GLN A C 1
ATOM 2189 O O . GLN A 1 277 ? 18.393 -5.612 -3.082 1.00 47.06 277 GLN A O 1
ATOM 2194 N N . LYS A 1 278 ? 18.081 -7.568 -4.160 1.00 44.84 278 LYS A N 1
ATOM 2195 C CA . LYS A 1 278 ? 17.483 -6.999 -5.390 1.00 44.84 278 LYS A CA 1
ATOM 2196 C C . LYS A 1 278 ? 16.080 -6.420 -5.168 1.00 44.84 278 LYS A C 1
ATOM 2198 O O . LYS A 1 278 ? 15.741 -5.436 -5.805 1.00 44.84 278 LYS A O 1
ATOM 2203 N N . TYR A 1 279 ? 15.297 -6.988 -4.253 1.00 48.41 279 TYR A N 1
ATOM 2204 C CA . TYR A 1 279 ? 13.979 -6.485 -3.860 1.00 48.41 279 TYR A CA 1
ATOM 2205 C C . TYR A 1 279 ? 13.815 -6.675 -2.352 1.00 48.41 279 TYR A C 1
ATOM 2207 O O . TYR A 1 279 ? 14.011 -7.785 -1.861 1.00 48.41 279 TYR A O 1
ATOM 2215 N N . ILE A 1 280 ? 13.463 -5.613 -1.623 1.00 47.25 280 ILE A N 1
ATOM 2216 C CA . ILE A 1 280 ? 13.076 -5.717 -0.213 1.00 47.25 280 ILE A CA 1
ATOM 2217 C C . ILE A 1 280 ? 11.550 -5.762 -0.156 1.00 47.25 280 ILE A C 1
ATOM 2219 O O . ILE A 1 280 ? 10.884 -4.783 -0.487 1.00 47.25 280 ILE A O 1
ATOM 2223 N N . LEU A 1 281 ? 11.002 -6.901 0.263 1.00 46.41 281 LEU A N 1
ATOM 2224 C CA . LEU A 1 281 ? 9.637 -6.974 0.780 1.00 46.41 281 LEU A CA 1
ATOM 2225 C C . LEU A 1 281 ? 9.721 -6.515 2.246 1.00 46.41 281 LEU A C 1
ATOM 2227 O O . LEU A 1 281 ? 10.330 -7.211 3.058 1.00 46.41 281 LEU A O 1
ATOM 2231 N N . VAL A 1 282 ? 9.244 -5.302 2.544 1.00 44.12 282 VAL A N 1
ATOM 2232 C CA . VAL A 1 282 ? 9.242 -4.717 3.904 1.00 44.12 282 VAL A CA 1
ATOM 2233 C C . VAL A 1 282 ? 8.008 -5.161 4.673 1.00 44.1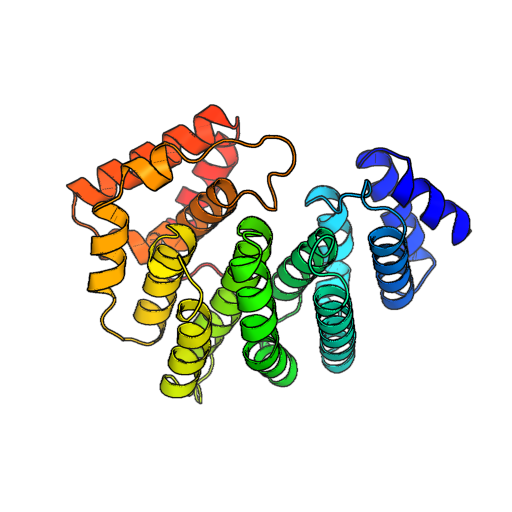2 282 VAL A C 1
ATOM 2235 O O . VAL A 1 282 ? 6.909 -5.028 4.094 1.00 44.12 282 VAL A O 1
#

Organism: NCBI:txid75299

Secondary structure (DSSP, 8-state):
---HHHHHHHHHHS-HHHHHHHHHHHHTTS-HHHHHHHHHHHHHH-TT----HHHHHTTHHHHHT--HHHHHHHHHHHHHHHHHTGGG-HHHHHHHHHHHHHS-STT-HHHHHHHHHHHHHHHHHHHHTT-HHHHHHHHHHHHHHHHHHHHH-TT--HHHHHHHHHGGGGSTTGGG-HHHHHHHHHHHHHHT---HHHHHHHHHTHHHHHS----TT-TTT-HHHHHHHHHHHTHHHHGGGS-HHHHHHHHHHHHHHHHHTT-HHHHHHHHHHHTT-SS---

Foldseek 3Di:
DDDLVNLLVCQAPHDLVSNLVSLLVVVVVDPPVSVLVSNVVSLVVHLPRDCAPSNLVSCLVVLQVDDQVRLLVSLVVLLVVCVVPVPSSRRSLLNLLSSLLRYPLPPHPSNLVSLLPRLLVSLQVNVLVVLQLSSLSSLVSLLLSLLCCLPPPPPRDLVSSLVSLVSNVPHPCLLVQLSNLLSQLSNCLSSVHDSPVSLVSNVVPLVCLLVQDCPVPGLNSRSNNSNLVSCLQQVLQPVVVDDPVSNVSNVVSSCVVCVVVVNVVVSVVSNVVSVPDNGDSD

Sequence (282 aa):
MIQYQQVKETLRNEDDFHKMECLTLALKAYSLTDILDLIIEVSVESPSFILTESVLSCLKTEFALLGAETAVHCFKKWIRLAEANLLNSRNLCALIDFAVRSVSVMGNAKWRSAIRTELPHLHNALRNLRKYGFAGLLSRSLLYVIIYEASYCDSANYEELTSCWSMLLLSKGASQSPLLNLSSFLVDSAVGNDYSAHLMILFSKEDDFLEIDVSPEDSVICERTQFFSLLLSHLAAIIPHLSSLQTLILMRALVQFHSKNGTVSIFVEGFTRTRNQKYILV

Radius of gyration: 18.85 Å; chains: 1; bounding box: 45×40×53 Å